Protein AF-A0A834RNQ6-F1 (afdb_monomer_lite)

Organism: NCBI:txid45151

Sequence (311 aa):
MRNPEISTWLQKAFQEPGGLNAFLSIHQILHIHRTVLGSPQTSIYVSELSLLLVAITWGALLDTSFDNSAKAALADAITEMIKLLLGQPNTINKFLALVAMLCLAETMGLEDEHALILGCVGTAGSLKLHMGPVVRSSCYNNEQVGQVEKALRMLYCIDKSYALRWKTIPLLSKDSLPRADTGNNLPLGKDSSVVSVELLHARTQYAHMCLQIVELRKVVQEATSDYLLAKITELATALDNWHKSITENAVIPSLEEEAARRVGHQAFCQYHEALLHLELHFYKRSRILFACPGFAAEPRYGIEKREPSLT

Structure (mmCIF, N/CA/C/O backbone):
data_AF-A0A834RNQ6-F1
#
_entry.id   AF-A0A834RNQ6-F1
#
loop_
_atom_site.group_PDB
_atom_site.id
_atom_site.type_symbol
_atom_site.label_atom_id
_atom_site.label_alt_id
_atom_site.label_comp_id
_atom_site.label_asym_id
_atom_site.label_entity_id
_atom_site.label_seq_id
_atom_site.pdbx_PDB_ins_code
_atom_site.Cartn_x
_atom_site.Cartn_y
_atom_site.Cartn_z
_atom_site.occupancy
_atom_site.B_iso_or_equiv
_atom_site.auth_seq_id
_atom_site.auth_comp_id
_atom_site.auth_asym_id
_atom_site.auth_atom_id
_atom_site.pdbx_PDB_model_num
ATOM 1 N N . MET A 1 1 ? -10.595 1.157 30.867 1.00 38.03 1 MET A N 1
ATOM 2 C CA . MET A 1 1 ? -9.414 1.964 31.257 1.00 38.03 1 MET A CA 1
ATOM 3 C C . MET A 1 1 ? -8.844 2.600 29.996 1.00 38.03 1 MET A C 1
ATOM 5 O O . MET A 1 1 ? -8.584 1.867 29.054 1.00 38.03 1 MET A O 1
ATOM 9 N N . ARG A 1 2 ? -8.719 3.933 29.920 1.00 52.09 2 ARG A N 1
ATOM 10 C CA . ARG A 1 2 ? -8.027 4.597 28.799 1.00 52.09 2 ARG A CA 1
ATOM 11 C C . ARG A 1 2 ? -6.526 4.420 29.029 1.00 52.09 2 ARG A C 1
ATOM 13 O O . ARG A 1 2 ? -6.009 5.054 29.942 1.00 52.09 2 ARG A O 1
ATOM 20 N N . ASN A 1 3 ? -5.853 3.547 28.279 1.00 61.75 3 ASN A N 1
ATOM 21 C CA . ASN A 1 3 ? -4.391 3.508 28.313 1.00 61.75 3 ASN A CA 1
ATOM 22 C C . ASN A 1 3 ? -3.874 4.750 27.546 1.00 61.75 3 ASN A C 1
ATOM 24 O O . ASN A 1 3 ? -4.172 4.867 26.351 1.00 61.75 3 ASN A O 1
ATOM 28 N N . PRO A 1 4 ? -3.180 5.702 28.203 1.00 63.56 4 PRO A N 1
ATOM 29 C CA . PRO A 1 4 ? -2.656 6.899 27.544 1.00 63.56 4 PRO A CA 1
ATOM 30 C C . PRO A 1 4 ? -1.697 6.566 26.391 1.00 63.56 4 PRO A C 1
ATOM 32 O O . PRO A 1 4 ? -1.677 7.295 25.403 1.00 63.56 4 PRO A O 1
ATOM 35 N N . GLU A 1 5 ? -0.993 5.434 26.452 1.00 82.12 5 GLU A N 1
ATOM 36 C CA . GLU A 1 5 ? -0.042 4.999 25.421 1.00 82.12 5 GLU A CA 1
ATOM 37 C C . GLU A 1 5 ? -0.729 4.686 24.089 1.00 82.12 5 GLU A C 1
ATOM 39 O O . GLU A 1 5 ? -0.266 5.125 23.039 1.00 82.12 5 GLU A O 1
ATOM 44 N N . ILE A 1 6 ? -1.896 4.030 24.119 1.00 84.81 6 ILE A N 1
ATOM 45 C CA . ILE A 1 6 ? -2.645 3.682 22.899 1.00 84.81 6 ILE A CA 1
ATOM 46 C C . ILE A 1 6 ? -3.055 4.946 22.142 1.00 84.81 6 ILE A C 1
ATOM 48 O O . ILE A 1 6 ? -2.955 5.002 20.921 1.00 84.81 6 ILE A O 1
ATOM 52 N N . SER A 1 7 ? -3.496 5.987 22.852 1.00 86.12 7 SER A N 1
ATOM 53 C CA . SER A 1 7 ? -3.899 7.239 22.195 1.00 86.12 7 SER A CA 1
ATOM 54 C C . SER A 1 7 ? -2.706 7.939 21.538 1.00 86.12 7 SER A C 1
ATOM 56 O O . SER A 1 7 ? -2.847 8.463 20.435 1.00 86.12 7 SER A O 1
ATOM 58 N N . THR A 1 8 ? -1.535 7.890 22.176 1.00 89.38 8 THR A N 1
ATOM 59 C CA . THR A 1 8 ? -0.278 8.400 21.614 1.00 89.38 8 THR A CA 1
ATOM 60 C C . THR A 1 8 ? 0.151 7.605 20.382 1.00 89.38 8 THR A C 1
ATOM 62 O O . THR A 1 8 ? 0.498 8.201 19.366 1.00 89.38 8 THR A O 1
ATOM 65 N N . TRP A 1 9 ? 0.071 6.272 20.412 1.00 91.88 9 TRP A N 1
ATOM 66 C CA . TRP A 1 9 ? 0.381 5.436 19.247 1.00 91.88 9 TRP A CA 1
ATOM 67 C C . TRP A 1 9 ? -0.556 5.709 18.074 1.00 91.88 9 TRP A C 1
ATOM 69 O O . TRP A 1 9 ? -0.091 5.862 16.947 1.00 91.88 9 TRP A O 1
ATOM 79 N N . LEU A 1 10 ? -1.857 5.865 18.328 1.00 92.31 10 LEU A N 1
ATOM 80 C CA . LEU A 1 10 ? -2.810 6.244 17.284 1.00 92.31 10 LEU A CA 1
ATOM 81 C C . LEU A 1 10 ? -2.465 7.599 16.652 1.00 92.31 10 LEU A C 1
ATOM 83 O O . LEU A 1 10 ? -2.615 7.760 15.446 1.00 92.31 10 LEU A O 1
ATOM 87 N N . GLN A 1 11 ? -1.983 8.568 17.434 1.00 90.56 11 GLN A N 1
ATOM 88 C CA . GLN A 1 11 ? -1.512 9.841 16.886 1.00 90.56 11 GLN A CA 1
ATOM 89 C C . GLN A 1 11 ? -0.250 9.656 16.038 1.00 90.56 11 GLN A C 1
ATOM 91 O O . GLN A 1 11 ? -0.250 10.083 14.884 1.00 90.56 11 GLN A O 1
ATOM 96 N N . LYS A 1 12 ? 0.769 8.954 16.555 1.00 90.06 12 LYS A N 1
ATOM 97 C CA . LYS A 1 12 ? 2.017 8.663 15.824 1.00 90.06 12 LYS A CA 1
ATOM 98 C C . LYS A 1 12 ? 1.745 7.975 14.481 1.00 90.06 12 LYS A C 1
ATOM 100 O O . LYS A 1 12 ? 2.258 8.405 13.453 1.00 90.06 12 LYS A O 1
ATOM 105 N N . ALA A 1 13 ? 0.871 6.966 14.460 1.00 92.00 13 ALA A N 1
ATOM 106 C CA . ALA A 1 13 ? 0.511 6.228 13.246 1.00 92.00 13 ALA A CA 1
ATOM 107 C C . ALA A 1 13 ? -0.088 7.114 12.138 1.00 92.00 13 ALA A C 1
ATOM 109 O O . ALA A 1 13 ? 0.099 6.844 10.955 1.00 92.00 13 ALA A O 1
ATOM 110 N N . PHE A 1 14 ? -0.813 8.171 12.514 1.00 90.94 14 PHE A N 1
ATOM 111 C CA . PHE A 1 14 ? -1.439 9.111 11.578 1.00 90.94 14 PHE A CA 1
ATOM 112 C C . PHE A 1 14 ? -0.604 10.374 11.321 1.00 90.94 14 PHE A C 1
ATOM 114 O O . PHE A 1 14 ? -0.954 11.168 10.445 1.00 90.94 14 PHE A O 1
ATOM 121 N N . GLN A 1 15 ? 0.496 10.557 12.049 1.00 88.25 15 GLN A N 1
ATOM 122 C CA . GLN A 1 15 ? 1.531 11.544 11.739 1.00 88.25 15 GLN A CA 1
ATOM 123 C C . GLN A 1 15 ? 2.543 11.003 10.725 1.00 88.25 15 GLN A C 1
ATOM 125 O O . GLN A 1 15 ? 3.160 11.800 10.024 1.00 88.25 15 GLN A O 1
ATOM 130 N N . GLU A 1 16 ? 2.665 9.676 10.594 1.00 87.00 16 GLU A N 1
ATOM 131 C CA . GLU A 1 16 ? 3.573 9.053 9.631 1.00 87.00 16 GLU A CA 1
ATOM 132 C C . GLU A 1 16 ? 3.209 9.423 8.183 1.00 87.00 16 GLU A C 1
ATOM 134 O O . GLU A 1 16 ? 2.121 9.073 7.713 1.00 87.00 16 GLU A O 1
ATOM 139 N N . PRO A 1 17 ? 4.088 10.118 7.445 1.00 84.00 17 PRO A N 1
ATOM 140 C CA . PRO A 1 17 ? 3.801 10.563 6.085 1.00 84.00 17 PRO A CA 1
ATOM 141 C C . PRO A 1 17 ? 3.686 9.391 5.112 1.00 84.00 17 PRO A C 1
ATOM 143 O O . PRO A 1 17 ? 4.541 8.511 5.077 1.00 84.00 17 PRO A O 1
ATOM 146 N N . GLY A 1 18 ? 2.634 9.383 4.289 1.00 80.06 18 GLY A N 1
ATOM 147 C CA . GLY A 1 18 ? 2.423 8.313 3.306 1.00 80.06 18 GLY A CA 1
ATOM 148 C C . GLY A 1 18 ? 1.996 6.966 3.913 1.00 80.06 18 GLY A C 1
ATOM 149 O O . GLY A 1 18 ? 1.877 5.987 3.173 1.00 80.06 18 GLY A O 1
ATOM 150 N N . GLY A 1 19 ? 1.745 6.926 5.228 1.00 86.31 19 GLY A N 1
ATOM 151 C CA . GLY A 1 19 ? 1.216 5.777 5.959 1.00 86.31 19 GLY A CA 1
ATOM 152 C C . GLY A 1 19 ? -0.313 5.713 5.916 1.00 86.31 19 GLY A C 1
ATOM 153 O O . GLY A 1 19 ? -0.948 5.947 4.886 1.00 86.31 19 GLY A O 1
ATOM 154 N N . LEU A 1 20 ? -0.943 5.399 7.051 1.00 91.44 20 LEU A N 1
ATOM 155 C CA . LEU A 1 20 ? -2.404 5.242 7.139 1.00 91.44 20 LEU A CA 1
ATOM 156 C C . LEU A 1 20 ? -3.166 6.536 6.812 1.00 91.44 20 LEU A C 1
ATOM 158 O O . LEU A 1 20 ? -4.242 6.495 6.215 1.00 91.44 20 LEU A O 1
ATOM 162 N N . ASN A 1 21 ? -2.592 7.692 7.143 1.00 89.56 21 ASN A N 1
ATOM 163 C CA . ASN A 1 21 ? -3.160 9.012 6.851 1.00 89.56 21 ASN A CA 1
ATOM 164 C C . ASN A 1 21 ? -3.264 9.333 5.347 1.00 89.56 21 ASN A C 1
ATOM 166 O O . ASN A 1 21 ? -3.978 10.263 4.970 1.00 89.56 21 ASN A O 1
ATOM 170 N N . ALA A 1 22 ? -2.607 8.556 4.477 1.00 87.81 22 ALA A N 1
ATOM 171 C CA . ALA A 1 22 ? -2.708 8.728 3.036 1.00 87.81 22 ALA A CA 1
ATOM 172 C C . ALA A 1 22 ? -4.113 8.403 2.515 1.00 87.81 22 ALA A C 1
ATOM 174 O O . ALA A 1 22 ? -4.504 8.915 1.469 1.00 87.81 22 ALA A O 1
ATOM 175 N N . PHE A 1 23 ? -4.888 7.574 3.222 1.00 91.12 23 PHE A N 1
ATOM 176 C CA . PHE A 1 23 ? -6.227 7.175 2.780 1.00 91.12 23 PHE A CA 1
ATOM 177 C C . PHE A 1 23 ? -7.248 6.957 3.902 1.00 91.12 23 PHE A C 1
ATOM 179 O O . PHE A 1 23 ? -8.422 6.813 3.587 1.00 91.12 23 PHE A O 1
ATOM 186 N N . LEU A 1 24 ? -6.859 6.958 5.180 1.00 92.62 24 LEU A N 1
ATOM 187 C CA . LEU A 1 24 ? -7.772 6.832 6.320 1.00 92.62 24 LEU A CA 1
ATOM 188 C C . LEU A 1 24 ? -7.876 8.131 7.118 1.00 92.62 24 LEU A C 1
ATOM 190 O O . LEU A 1 24 ? -6.973 8.965 7.134 1.00 92.62 24 LEU A O 1
ATOM 194 N N . SER A 1 25 ? -8.985 8.260 7.844 1.00 90.06 25 SER A N 1
ATOM 195 C CA . SER A 1 25 ? -9.236 9.362 8.773 1.00 90.06 25 SER A CA 1
ATOM 196 C C . SER A 1 25 ? -8.943 8.931 10.208 1.00 90.06 25 SER A C 1
ATOM 198 O O . SER A 1 25 ? -9.501 7.945 10.694 1.00 90.06 25 SER A O 1
ATOM 200 N N . ILE A 1 26 ? -8.126 9.703 10.933 1.00 90.44 26 ILE A N 1
ATOM 201 C CA . ILE A 1 26 ? -7.863 9.442 12.358 1.00 90.44 26 ILE A CA 1
ATOM 202 C C . ILE A 1 26 ? -9.157 9.482 13.187 1.00 90.44 26 ILE A C 1
ATOM 204 O O . ILE A 1 26 ? -9.309 8.731 14.148 1.00 90.44 26 ILE A O 1
ATOM 208 N N . HIS A 1 27 ? -10.132 10.310 12.790 1.00 89.94 27 HIS A N 1
ATOM 209 C CA . HIS A 1 27 ? -11.419 10.426 13.476 1.00 89.94 27 HIS A CA 1
ATOM 210 C C . HIS A 1 27 ? -12.191 9.105 13.472 1.00 89.94 27 HIS A C 1
ATOM 212 O O . HIS A 1 27 ? -12.775 8.743 14.495 1.00 89.94 27 HIS A O 1
ATOM 218 N N . GLN A 1 28 ? -12.136 8.364 12.361 1.00 90.56 28 GLN A N 1
ATOM 219 C CA . GLN A 1 28 ? -12.736 7.037 12.239 1.00 90.56 28 GLN A CA 1
ATOM 220 C C . GLN A 1 28 ? -12.092 6.054 13.222 1.00 90.56 28 GLN A C 1
ATOM 222 O O . GLN A 1 28 ? -12.798 5.371 13.960 1.00 90.56 28 GLN A O 1
ATOM 227 N N . ILE A 1 29 ? -10.760 6.025 13.299 1.00 92.94 29 ILE A N 1
ATOM 228 C CA . ILE A 1 29 ? -10.045 5.111 14.201 1.00 92.94 29 ILE A CA 1
ATOM 229 C C . ILE A 1 29 ? -10.284 5.468 15.668 1.00 92.94 29 ILE A C 1
ATOM 231 O O . ILE A 1 29 ? -10.537 4.591 16.492 1.00 92.94 29 ILE A O 1
ATOM 235 N N . LEU A 1 30 ? -10.284 6.759 16.006 1.00 91.44 30 LEU A N 1
ATOM 236 C CA . LEU A 1 30 ? -10.607 7.220 17.356 1.00 91.44 30 LEU A CA 1
ATOM 237 C C . LEU A 1 30 ? -12.058 6.912 17.736 1.00 91.44 30 LEU A C 1
ATOM 239 O O . LEU A 1 30 ? -12.335 6.656 18.907 1.00 91.44 30 LEU A O 1
ATOM 243 N N . HIS A 1 31 ? -12.990 6.940 16.782 1.00 90.31 31 HIS A N 1
ATOM 244 C CA . HIS A 1 31 ? -14.360 6.497 17.016 1.00 90.31 31 HIS A CA 1
ATOM 245 C C . HIS A 1 31 ? -14.404 4.996 17.327 1.00 90.31 31 HIS A C 1
ATOM 247 O O . HIS A 1 31 ? -14.916 4.633 18.383 1.00 90.31 31 HIS A O 1
ATOM 253 N N . ILE A 1 32 ? -13.772 4.153 16.501 1.00 91.00 32 ILE A N 1
ATOM 254 C CA . ILE A 1 32 ? -13.673 2.701 16.733 1.00 91.00 32 ILE A CA 1
ATOM 255 C C . ILE A 1 32 ? -13.057 2.408 18.107 1.00 91.00 32 ILE A C 1
ATOM 257 O O . ILE A 1 32 ? -13.624 1.647 18.886 1.00 91.00 32 ILE A O 1
ATOM 261 N N . HIS A 1 33 ? -11.941 3.058 18.451 1.00 90.56 33 HIS A N 1
ATOM 262 C CA . HIS A 1 33 ? -11.285 2.899 19.750 1.00 90.56 33 HIS A CA 1
ATOM 263 C C . HIS A 1 33 ? -12.224 3.231 20.921 1.00 90.56 33 HIS A C 1
ATOM 265 O O . HIS A 1 33 ? -12.279 2.491 21.903 1.00 90.56 33 HIS A O 1
ATOM 271 N N . ARG A 1 34 ? -13.010 4.313 20.823 1.00 88.94 34 ARG A N 1
ATOM 272 C CA . ARG A 1 34 ? -14.002 4.660 21.855 1.00 88.94 34 ARG A CA 1
ATOM 273 C C . ARG A 1 34 ? -15.130 3.636 21.937 1.00 88.94 34 ARG A C 1
ATOM 275 O O . ARG A 1 34 ? -15.564 3.347 23.046 1.00 88.94 34 ARG A O 1
ATOM 282 N N . THR A 1 35 ? -15.581 3.097 20.807 1.00 88.00 35 THR A N 1
ATOM 283 C CA . THR A 1 35 ? -16.619 2.057 20.752 1.00 88.00 35 THR A CA 1
ATOM 284 C C . THR A 1 35 ? -16.137 0.754 21.387 1.00 88.00 35 THR A C 1
ATOM 286 O O . THR A 1 35 ? -16.854 0.182 22.200 1.00 88.00 35 THR A O 1
ATOM 289 N N . VAL A 1 36 ? -14.895 0.341 21.112 1.00 85.88 36 VAL A N 1
ATOM 290 C CA . VAL A 1 36 ? -14.240 -0.828 21.735 1.00 85.88 36 VAL A CA 1
ATOM 291 C C . VAL A 1 36 ? -14.119 -0.668 23.251 1.00 85.88 36 VAL A C 1
ATOM 293 O O . VAL A 1 36 ? -14.343 -1.616 23.995 1.00 85.88 36 VAL A O 1
ATOM 296 N N . LEU A 1 37 ? -13.785 0.536 23.723 1.00 84.81 37 LEU A N 1
ATOM 297 C CA . LEU A 1 37 ? -13.730 0.852 25.155 1.00 84.81 37 LEU A CA 1
ATOM 298 C C . LEU A 1 37 ? -15.115 1.101 25.787 1.00 84.81 37 LEU A C 1
ATOM 300 O O . LEU A 1 37 ? -15.196 1.286 27.004 1.00 84.81 37 LEU A O 1
ATOM 304 N N . GLY A 1 38 ? -16.165 1.186 24.967 1.00 78.00 38 GLY A N 1
ATOM 305 C CA . GLY A 1 38 ? -17.544 1.463 25.355 1.00 78.00 38 GLY A CA 1
ATOM 306 C C . GLY A 1 38 ? -18.278 0.236 25.903 1.00 78.00 38 GLY A C 1
ATOM 307 O O . GLY A 1 38 ? -17.671 -0.747 26.314 1.00 78.00 38 GLY A O 1
ATOM 308 N N . SER A 1 39 ? -19.611 0.310 25.959 1.00 61.78 39 SER A N 1
ATOM 309 C CA . SER A 1 39 ? -20.454 -0.748 26.537 1.00 61.78 39 SER A CA 1
ATOM 310 C C . SER A 1 39 ? -20.253 -2.104 25.828 1.00 61.78 39 SER A C 1
ATOM 312 O O . SER A 1 39 ? -20.198 -2.138 24.597 1.00 61.78 39 SER A O 1
ATOM 314 N N . PRO A 1 40 ? -20.247 -3.237 26.559 1.00 59.28 40 PRO A N 1
ATOM 315 C CA . PRO A 1 40 ? -20.085 -4.588 26.001 1.00 59.28 40 PRO A CA 1
ATOM 316 C C . PRO A 1 40 ? -21.196 -5.037 25.028 1.00 59.28 40 PRO A C 1
ATOM 318 O O . PRO A 1 40 ? -21.136 -6.142 24.499 1.00 59.28 40 PRO A O 1
ATOM 321 N N . GLN A 1 41 ? -22.219 -4.212 24.794 1.00 58.75 41 GLN A N 1
ATOM 322 C CA . GLN A 1 41 ? -23.365 -4.515 23.924 1.00 58.75 41 GLN A CA 1
ATOM 323 C C . GLN A 1 41 ? -23.190 -4.032 22.475 1.00 58.75 41 GLN A C 1
ATOM 325 O O . GLN A 1 41 ? -24.023 -4.343 21.625 1.00 58.75 41 GLN A O 1
ATOM 330 N N . THR A 1 42 ? -22.137 -3.271 22.169 1.00 64.88 42 THR A N 1
ATOM 331 C CA . THR A 1 42 ? -21.882 -2.791 20.804 1.00 64.88 42 THR A CA 1
ATOM 332 C C . THR A 1 42 ? -21.195 -3.875 19.974 1.00 64.88 42 THR A C 1
ATOM 334 O O . THR A 1 42 ? -20.063 -4.253 20.258 1.00 64.88 42 THR A O 1
ATOM 337 N N . SER A 1 4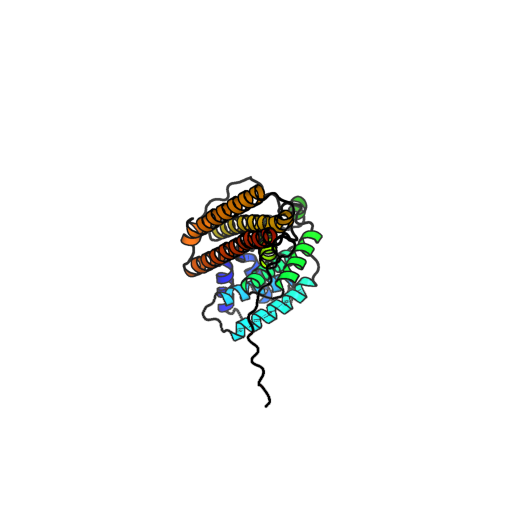3 ? -21.877 -4.376 18.939 1.00 76.25 43 SER A N 1
ATOM 338 C CA . SER A 1 43 ? -21.273 -5.260 17.934 1.00 76.25 43 SER A CA 1
ATOM 339 C C . SER A 1 43 ? -20.205 -4.492 17.159 1.00 76.25 43 SER A C 1
ATOM 341 O O . SER A 1 43 ? -20.526 -3.499 16.510 1.00 76.25 43 SER A O 1
ATOM 343 N N . ILE A 1 44 ? -18.958 -4.960 17.205 1.00 83.38 44 ILE A N 1
ATOM 344 C CA . ILE A 1 44 ? -17.832 -4.368 16.473 1.00 83.38 44 ILE A CA 1
ATOM 345 C C . ILE A 1 44 ? -17.478 -5.297 15.320 1.00 83.38 44 ILE A C 1
ATOM 347 O O . ILE A 1 44 ? -17.323 -6.506 15.507 1.00 83.38 44 ILE A O 1
ATOM 351 N N . TYR A 1 45 ? -17.351 -4.740 14.120 1.00 91.00 45 TYR A N 1
ATOM 352 C CA . TYR A 1 45 ? -17.027 -5.538 12.945 1.00 91.00 45 TYR A CA 1
ATOM 353 C C . TYR A 1 45 ? -15.544 -5.924 12.935 1.00 91.00 45 TYR A C 1
ATOM 355 O O . TYR A 1 45 ? -14.674 -5.141 13.318 1.00 91.00 45 TYR A O 1
ATOM 363 N N . VAL A 1 46 ? -15.225 -7.107 12.399 1.00 92.88 46 VAL A N 1
ATOM 364 C CA . VAL A 1 46 ? -13.834 -7.583 12.245 1.00 92.88 46 VAL A CA 1
ATOM 365 C C . VAL A 1 46 ? -12.975 -6.574 11.473 1.00 92.88 46 VAL A C 1
ATOM 367 O O . VAL A 1 46 ? -11.820 -6.355 11.826 1.00 92.88 46 VAL A O 1
ATOM 370 N N . SER A 1 47 ? -13.539 -5.892 10.469 1.00 94.69 47 SER A N 1
ATOM 371 C CA . SER A 1 47 ? -12.848 -4.830 9.725 1.00 94.69 47 SER A CA 1
ATOM 372 C C . SER A 1 47 ? -12.475 -3.626 10.593 1.00 94.69 47 SER A C 1
ATOM 374 O O . SER A 1 47 ? -11.430 -3.022 10.383 1.00 94.69 47 SER A O 1
ATOM 376 N N . GLU A 1 48 ? -13.302 -3.269 11.577 1.00 93.94 48 GLU A N 1
ATOM 377 C CA . GLU A 1 48 ? -13.020 -2.151 12.484 1.00 93.94 48 GLU A CA 1
ATOM 378 C C . GLU A 1 48 ? -11.933 -2.524 13.490 1.00 93.94 48 GLU A C 1
ATOM 380 O O . GLU A 1 48 ? -10.993 -1.756 13.689 1.00 93.94 48 GLU A O 1
ATOM 385 N N . LEU A 1 49 ? -12.008 -3.734 14.057 1.00 94.06 49 LEU A N 1
ATOM 386 C CA . LEU A 1 49 ? -10.946 -4.272 14.914 1.00 94.06 49 LEU A CA 1
ATOM 387 C C . LEU A 1 49 ? -9.617 -4.367 14.163 1.00 94.06 49 LEU A C 1
ATOM 389 O O . LEU A 1 49 ? -8.582 -4.007 14.711 1.00 94.06 49 LEU A O 1
ATOM 393 N N . SER A 1 50 ? -9.658 -4.785 12.898 1.00 95.62 50 SER A N 1
ATOM 394 C CA . SER A 1 50 ? -8.491 -4.849 12.016 1.00 95.62 50 SER A CA 1
ATOM 395 C C . SER A 1 50 ? -7.850 -3.475 11.822 1.00 95.62 50 SER A C 1
ATOM 397 O O . SER A 1 50 ? -6.644 -3.332 11.991 1.00 95.62 50 SER A O 1
ATOM 399 N N . LEU A 1 51 ? -8.653 -2.451 11.514 1.00 96.06 51 LEU A N 1
ATOM 400 C CA . LEU A 1 51 ? -8.166 -1.078 11.352 1.00 96.06 51 LEU A CA 1
ATOM 401 C C . LEU A 1 51 ? -7.554 -0.529 12.645 1.00 96.06 51 LEU A C 1
ATOM 403 O O . LEU A 1 51 ? -6.505 0.114 12.603 1.00 96.06 51 LEU A O 1
ATOM 407 N N . LEU A 1 52 ? -8.190 -0.792 13.791 1.00 95.19 52 LEU A N 1
ATOM 408 C CA . LEU A 1 52 ? -7.667 -0.373 15.086 1.00 95.19 52 LEU A CA 1
ATOM 409 C C . LEU A 1 52 ? -6.349 -1.083 15.413 1.00 95.19 52 LEU A C 1
ATOM 411 O O . LEU A 1 52 ? -5.391 -0.417 15.797 1.00 95.19 52 LEU A O 1
ATOM 415 N N . LEU A 1 53 ? -6.287 -2.404 15.230 1.00 95.00 53 LEU A N 1
ATOM 416 C CA . LEU A 1 53 ? -5.079 -3.193 15.462 1.00 95.00 53 LEU A CA 1
ATOM 417 C C . LEU A 1 53 ? -3.928 -2.697 14.582 1.00 95.00 53 LEU A C 1
ATOM 419 O O . LEU A 1 53 ? -2.850 -2.437 15.099 1.00 95.00 53 LEU A O 1
ATOM 423 N N . VAL A 1 54 ? -4.171 -2.476 13.285 1.00 95.88 54 VAL A N 1
ATOM 424 C CA . VAL A 1 54 ? -3.164 -1.926 12.366 1.00 95.88 54 VAL A CA 1
ATOM 425 C C . VAL A 1 54 ? -2.661 -0.564 12.844 1.00 95.88 54 VAL A C 1
ATOM 427 O O . VAL A 1 54 ? -1.453 -0.356 12.898 1.00 95.88 54 VAL A O 1
ATOM 430 N N . ALA A 1 55 ? -3.554 0.352 13.229 1.00 95.38 55 ALA A N 1
ATOM 431 C CA . ALA A 1 55 ? -3.156 1.679 13.697 1.00 95.38 55 ALA A CA 1
ATOM 432 C C . ALA A 1 55 ? -2.345 1.633 15.003 1.00 95.38 55 ALA A C 1
ATOM 434 O O . ALA A 1 55 ? -1.371 2.370 15.146 1.00 95.38 55 ALA A O 1
ATOM 435 N N . ILE A 1 56 ? -2.716 0.756 15.940 1.00 93.50 56 ILE A N 1
ATOM 436 C CA . ILE A 1 56 ? -1.972 0.539 17.188 1.00 93.50 56 ILE A CA 1
ATOM 437 C C . ILE A 1 56 ? -0.585 -0.024 16.880 1.00 93.50 56 ILE A C 1
ATOM 439 O O . ILE A 1 56 ? 0.407 0.540 17.336 1.00 93.50 56 ILE A O 1
ATOM 443 N N . THR A 1 57 ? -0.511 -1.092 16.081 1.00 93.50 57 THR A N 1
ATOM 444 C CA . THR A 1 57 ? 0.756 -1.738 15.722 1.00 93.50 57 THR A CA 1
ATOM 445 C C . THR A 1 57 ? 1.680 -0.770 14.999 1.00 93.50 57 THR A C 1
ATOM 447 O O . THR A 1 57 ? 2.849 -0.664 15.353 1.00 93.50 57 THR A O 1
ATOM 450 N N . TRP A 1 58 ? 1.156 0.005 14.048 1.00 93.12 58 TRP A N 1
ATOM 451 C CA . TRP A 1 58 ? 1.936 1.016 13.339 1.00 93.12 58 TRP A CA 1
ATOM 452 C C . TRP A 1 58 ? 2.519 2.060 14.297 1.00 93.12 58 TRP A C 1
ATOM 454 O O . TRP A 1 58 ? 3.708 2.361 14.244 1.00 93.12 58 TRP A O 1
ATOM 464 N N . GLY A 1 59 ? 1.701 2.588 15.210 1.00 92.19 59 GLY A N 1
ATOM 465 C CA . GLY A 1 59 ? 2.143 3.575 16.192 1.00 92.19 59 GLY A CA 1
ATOM 466 C C . GLY A 1 59 ? 3.169 3.031 17.185 1.00 92.19 59 GLY A C 1
ATOM 467 O O . GLY A 1 59 ? 4.111 3.741 17.532 1.00 92.19 59 GLY A O 1
ATOM 468 N N . ALA A 1 60 ? 3.018 1.771 17.598 1.00 90.69 60 ALA A N 1
ATOM 469 C CA . ALA A 1 60 ? 3.968 1.083 18.465 1.00 90.69 60 ALA A CA 1
ATOM 470 C C . ALA A 1 60 ? 5.316 0.834 17.765 1.00 90.69 60 ALA A C 1
ATOM 472 O O . ALA A 1 60 ? 6.365 0.979 18.386 1.00 90.69 60 ALA A O 1
ATOM 473 N N . LEU A 1 61 ? 5.318 0.526 16.462 1.00 88.69 61 LEU A N 1
ATOM 474 C CA . LEU A 1 61 ? 6.553 0.373 15.677 1.00 88.69 61 LEU A CA 1
ATOM 475 C C . LEU A 1 61 ? 7.333 1.685 15.523 1.00 88.69 61 LEU A C 1
ATOM 477 O O . LEU A 1 61 ? 8.558 1.657 15.423 1.00 88.69 61 LEU A O 1
ATOM 481 N N . LEU A 1 62 ? 6.634 2.822 15.528 1.00 87.94 62 LEU A N 1
ATOM 482 C CA . LEU A 1 62 ? 7.240 4.157 15.520 1.00 87.94 62 LEU A CA 1
ATOM 483 C C . LEU A 1 62 ? 7.722 4.599 16.906 1.00 87.94 62 LEU A C 1
ATOM 485 O O . LEU A 1 62 ? 8.342 5.652 17.046 1.00 87.94 62 LEU A O 1
ATOM 489 N N . ASP A 1 63 ? 7.422 3.832 17.949 1.00 85.25 63 ASP A N 1
ATOM 490 C CA . ASP A 1 63 ? 7.865 4.125 19.296 1.00 85.25 63 ASP A CA 1
ATOM 491 C C . ASP A 1 63 ? 9.209 3.446 19.592 1.00 85.25 63 ASP A C 1
ATOM 493 O O . ASP A 1 63 ? 9.309 2.230 19.750 1.00 85.25 63 ASP A O 1
ATOM 497 N N . THR A 1 64 ? 10.270 4.251 19.678 1.00 74.62 64 THR A N 1
ATOM 498 C CA . THR A 1 64 ? 11.642 3.780 19.927 1.00 74.62 64 THR A CA 1
ATOM 499 C C . THR A 1 64 ? 11.828 3.149 21.308 1.00 74.62 64 THR A C 1
ATOM 501 O O . THR A 1 64 ? 12.792 2.413 21.512 1.00 74.62 64 THR A O 1
ATOM 504 N N . SER A 1 65 ? 10.899 3.390 22.239 1.00 77.00 65 SER A N 1
ATOM 505 C CA . SER A 1 65 ? 10.872 2.779 23.573 1.00 77.00 65 SER A CA 1
ATOM 506 C C . SER A 1 65 ? 10.146 1.429 23.625 1.00 77.00 65 SER A C 1
ATOM 508 O O . SER A 1 65 ? 10.135 0.775 24.668 1.00 77.00 65 SER A O 1
ATOM 510 N N . PHE A 1 66 ? 9.540 0.997 22.515 1.00 75.25 66 PHE A N 1
ATOM 511 C CA . PHE A 1 66 ? 8.685 -0.181 22.487 1.00 75.25 66 PHE A CA 1
ATOM 512 C C . PHE A 1 66 ? 9.480 -1.492 22.465 1.00 75.25 66 PHE A C 1
ATOM 514 O O . PHE A 1 66 ? 10.344 -1.712 21.608 1.00 75.25 66 PHE A O 1
ATOM 521 N N . ASP A 1 67 ? 9.143 -2.378 23.404 1.00 78.44 67 ASP A N 1
ATOM 522 C CA . ASP A 1 67 ? 9.819 -3.653 23.628 1.00 78.44 67 ASP A CA 1
ATOM 523 C C . ASP A 1 67 ? 9.741 -4.604 22.418 1.00 78.44 67 ASP A C 1
ATOM 525 O O . ASP A 1 67 ? 8.709 -4.749 21.759 1.00 78.44 67 ASP A O 1
ATOM 529 N N . ASN A 1 68 ? 10.843 -5.304 22.142 1.00 75.38 68 ASN A N 1
ATOM 530 C CA . ASN A 1 68 ? 10.948 -6.215 21.004 1.00 75.38 68 ASN A CA 1
ATOM 531 C C . ASN A 1 68 ? 10.086 -7.475 21.169 1.00 75.38 68 ASN A C 1
ATOM 533 O O . ASN A 1 68 ? 9.604 -7.998 20.164 1.00 75.38 68 ASN A O 1
ATOM 537 N N . SER A 1 69 ? 9.848 -7.952 22.398 1.00 77.62 69 SER A N 1
ATOM 538 C CA . SER A 1 69 ? 8.967 -9.111 22.611 1.00 77.62 69 SER A CA 1
ATOM 539 C C . SER A 1 69 ? 7.502 -8.772 22.304 1.00 77.62 69 SER A C 1
ATOM 541 O O . SER A 1 69 ? 6.791 -9.558 21.676 1.00 77.62 69 SER A O 1
ATOM 543 N N . ALA A 1 70 ? 7.082 -7.545 22.624 1.00 78.44 70 ALA A N 1
ATOM 544 C CA . ALA A 1 70 ? 5.761 -7.032 22.281 1.00 78.44 70 ALA A CA 1
ATOM 545 C C . ALA A 1 70 ? 5.570 -6.844 20.762 1.00 78.44 70 ALA A C 1
ATOM 547 O O . ALA A 1 70 ? 4.465 -7.048 20.258 1.00 78.44 70 ALA A O 1
ATOM 548 N N . LYS A 1 71 ? 6.634 -6.528 20.004 1.00 77.75 71 LYS A N 1
ATOM 549 C CA . LYS A 1 71 ? 6.578 -6.462 18.527 1.00 77.75 71 LYS A CA 1
ATOM 550 C C . LYS A 1 71 ? 6.246 -7.814 17.898 1.00 77.75 71 LYS A C 1
ATOM 552 O O . LYS A 1 71 ? 5.427 -7.856 16.984 1.00 77.75 71 LYS A O 1
ATOM 557 N N . ALA A 1 72 ? 6.841 -8.899 18.396 1.00 83.19 72 ALA A N 1
ATOM 558 C CA . ALA A 1 72 ? 6.549 -10.248 17.910 1.00 83.19 72 ALA A CA 1
ATOM 559 C C . ALA A 1 72 ? 5.084 -10.632 18.177 1.00 83.19 72 ALA A C 1
ATOM 561 O O . ALA A 1 72 ? 4.383 -11.051 17.262 1.00 83.19 72 ALA A O 1
ATOM 562 N N . ALA A 1 73 ? 4.582 -10.365 19.387 1.00 87.00 73 ALA A N 1
ATOM 563 C CA . ALA A 1 73 ? 3.183 -10.626 19.728 1.00 87.00 73 ALA A CA 1
ATOM 564 C C . ALA A 1 73 ? 2.192 -9.824 18.859 1.00 87.00 73 ALA A C 1
ATOM 566 O O . ALA A 1 73 ? 1.133 -10.332 18.490 1.00 87.00 73 ALA A O 1
ATOM 567 N N . LEU A 1 74 ? 2.524 -8.575 18.510 1.00 87.56 74 LEU A N 1
ATOM 568 C CA . LEU A 1 74 ? 1.715 -7.782 17.581 1.00 87.56 74 LEU A CA 1
ATOM 569 C C . LEU A 1 74 ? 1.768 -8.332 16.152 1.00 87.56 74 LEU A C 1
ATOM 571 O O . LEU A 1 74 ? 0.740 -8.319 15.480 1.00 87.56 74 LEU A O 1
ATOM 575 N N . ALA A 1 75 ? 2.920 -8.828 15.692 1.00 86.69 75 ALA A N 1
ATOM 576 C CA . ALA A 1 75 ? 3.031 -9.485 14.391 1.00 86.69 75 ALA A CA 1
ATOM 577 C C . ALA A 1 75 ? 2.139 -10.737 14.324 1.00 86.69 75 ALA A C 1
ATOM 579 O O . ALA A 1 75 ? 1.334 -10.852 13.402 1.00 86.69 75 ALA A O 1
ATOM 580 N N . ASP A 1 76 ? 2.181 -11.595 15.349 1.00 89.62 76 ASP A N 1
ATOM 581 C CA . ASP A 1 76 ? 1.319 -12.781 15.445 1.00 89.62 76 ASP A CA 1
ATOM 582 C C . ASP A 1 76 ? -0.172 -12.398 15.438 1.00 89.62 76 ASP A C 1
ATOM 584 O O . ASP A 1 76 ? -0.982 -12.985 14.715 1.00 89.62 76 ASP A O 1
ATOM 588 N N . ALA A 1 77 ? -0.544 -11.361 16.199 1.00 91.94 77 ALA A N 1
ATOM 589 C CA . ALA A 1 77 ? -1.914 -10.852 16.226 1.00 91.94 77 ALA A CA 1
ATOM 590 C C . ALA A 1 77 ? -2.367 -10.315 14.857 1.00 91.94 77 ALA A C 1
ATOM 592 O O . ALA A 1 77 ? -3.525 -10.503 14.474 1.00 91.94 77 ALA A O 1
ATOM 593 N N . ILE A 1 78 ? -1.470 -9.661 14.110 1.00 93.12 78 ILE A N 1
ATOM 594 C CA . ILE A 1 78 ? -1.737 -9.213 12.741 1.00 93.12 78 ILE A CA 1
ATOM 595 C C . ILE A 1 78 ? -1.958 -10.416 11.823 1.00 93.12 78 ILE A C 1
ATOM 597 O O . ILE A 1 78 ? -2.976 -10.440 11.135 1.00 93.12 78 ILE A O 1
ATOM 601 N N . THR A 1 79 ? -1.091 -11.431 11.849 1.00 91.81 79 THR A N 1
ATOM 602 C CA . THR A 1 79 ? -1.237 -12.647 11.027 1.00 91.81 79 THR A CA 1
ATOM 603 C C . THR A 1 79 ? -2.569 -13.358 11.278 1.00 91.81 79 THR A C 1
ATOM 605 O O . THR A 1 79 ? -3.271 -13.728 10.333 1.00 91.81 79 THR A O 1
ATOM 608 N N . GLU A 1 80 ? -2.989 -13.500 12.536 1.00 92.75 80 GLU A N 1
ATOM 609 C CA . GLU A 1 80 ? -4.295 -14.090 12.855 1.00 92.75 80 GLU A CA 1
ATOM 610 C C . GLU A 1 80 ? -5.461 -13.214 12.379 1.00 92.75 80 GLU A C 1
ATOM 612 O O . GLU A 1 80 ? -6.440 -13.711 11.810 1.00 92.75 80 GLU A O 1
ATOM 617 N N . MET A 1 81 ? -5.347 -11.894 12.532 1.00 94.75 81 MET A N 1
ATOM 618 C CA . MET A 1 81 ? -6.38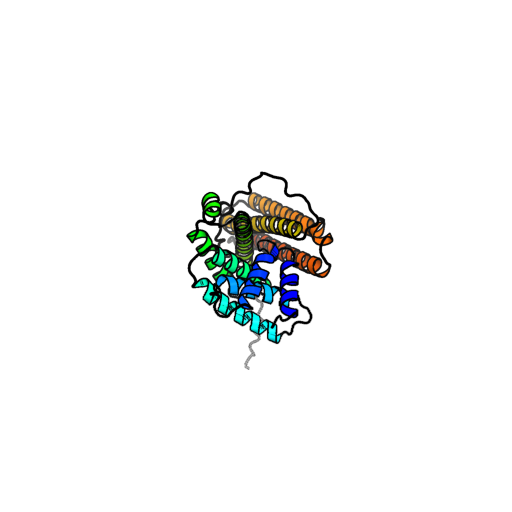0 -10.976 12.065 1.00 94.75 81 MET A CA 1
ATOM 619 C C . MET A 1 81 ? -6.486 -10.949 10.531 1.00 94.75 81 MET A C 1
ATOM 621 O O . MET A 1 81 ? -7.594 -10.830 10.010 1.00 94.75 81 MET A O 1
ATOM 625 N N . ILE A 1 82 ? -5.382 -11.134 9.797 1.00 93.94 82 ILE A N 1
ATOM 626 C CA . ILE A 1 82 ? -5.387 -11.283 8.332 1.00 93.94 82 ILE A CA 1
ATOM 627 C C . ILE A 1 82 ? -6.262 -12.474 7.928 1.00 93.94 82 ILE A C 1
ATOM 629 O O . ILE A 1 82 ? -7.164 -12.322 7.100 1.00 93.94 82 ILE A O 1
ATOM 633 N N . LYS A 1 83 ? -6.058 -13.644 8.550 1.00 92.75 83 LYS A N 1
ATOM 634 C CA . LYS A 1 83 ? -6.850 -14.857 8.273 1.00 92.75 83 LYS A CA 1
ATOM 635 C C . LYS A 1 83 ? -8.340 -14.621 8.523 1.00 92.75 83 LYS A C 1
ATOM 637 O O . LYS A 1 83 ? -9.173 -14.948 7.674 1.00 92.75 83 LYS A O 1
ATOM 642 N N . LEU A 1 84 ? -8.675 -14.006 9.660 1.00 94.75 84 LEU A N 1
ATOM 643 C CA . LEU A 1 84 ? -10.057 -13.682 10.019 1.00 94.75 84 LEU A CA 1
ATOM 644 C C . LEU A 1 84 ? -10.695 -12.704 9.030 1.00 94.75 84 LEU A C 1
ATOM 646 O O . LEU A 1 84 ? -11.834 -12.917 8.608 1.00 94.75 84 LEU A O 1
ATOM 650 N N . LEU A 1 85 ? -9.969 -11.648 8.652 1.00 95.38 85 LEU A N 1
ATOM 651 C CA . LEU A 1 85 ? -10.453 -10.602 7.758 1.00 95.38 85 LEU A CA 1
ATOM 652 C C . LEU A 1 85 ? -10.672 -11.125 6.336 1.00 95.38 85 LEU A C 1
ATOM 654 O O . LEU A 1 85 ? -11.687 -10.797 5.718 1.00 95.38 85 LEU A O 1
ATOM 658 N N . LEU A 1 86 ? -9.770 -11.967 5.821 1.00 94.56 86 LEU A N 1
ATOM 659 C CA . LEU A 1 86 ? -9.905 -12.581 4.497 1.00 94.56 86 LEU A CA 1
ATOM 660 C C . LEU A 1 86 ? -11.198 -13.403 4.379 1.00 94.56 86 LEU A C 1
ATOM 662 O O . LEU A 1 86 ? -11.860 -13.331 3.340 1.00 94.56 86 LEU A O 1
ATOM 666 N N . GLY A 1 87 ? -11.601 -14.087 5.457 1.00 93.50 87 GLY A N 1
ATOM 667 C CA . GLY A 1 87 ? -12.835 -14.878 5.534 1.00 93.50 87 GLY A CA 1
ATOM 668 C C . GLY A 1 87 ? -14.139 -14.076 5.660 1.00 93.50 87 GLY A C 1
ATOM 669 O O . GLY A 1 87 ? -15.217 -14.655 5.546 1.00 93.50 87 GLY A O 1
ATOM 670 N N . GLN A 1 88 ? -14.082 -12.759 5.882 1.00 95.06 88 GLN A N 1
ATOM 671 C CA . GLN A 1 88 ? -15.282 -11.922 6.009 1.00 95.06 88 GLN A CA 1
ATOM 672 C C . GLN A 1 88 ? -15.964 -11.655 4.655 1.00 95.06 88 GLN A C 1
ATOM 674 O O . GLN A 1 88 ? -15.300 -11.684 3.615 1.00 95.06 88 GLN A O 1
ATOM 679 N N . PRO A 1 89 ? -17.267 -11.318 4.624 1.00 95.12 89 PRO A N 1
ATOM 680 C CA . PRO A 1 89 ? -17.932 -10.891 3.394 1.00 95.12 89 PRO A CA 1
ATOM 681 C C . PRO A 1 89 ? -17.295 -9.624 2.803 1.00 95.12 89 PRO A C 1
ATOM 683 O O . PRO A 1 89 ? -16.789 -8.754 3.518 1.00 95.12 89 PRO A O 1
ATOM 686 N N . ASN A 1 90 ? -17.340 -9.506 1.475 1.00 96.19 90 ASN A N 1
ATOM 687 C CA . ASN A 1 90 ? -16.772 -8.363 0.764 1.00 96.19 90 ASN A CA 1
ATOM 688 C C . ASN A 1 90 ? -17.593 -7.100 1.033 1.00 96.19 90 ASN A C 1
ATOM 690 O O . ASN A 1 90 ? -18.758 -7.005 0.660 1.00 96.19 90 ASN A O 1
ATOM 694 N N . THR A 1 91 ? -16.960 -6.124 1.678 1.00 95.88 91 THR A N 1
ATOM 695 C CA . THR A 1 91 ? -17.534 -4.815 2.006 1.00 95.88 91 THR A CA 1
ATOM 696 C C . THR A 1 91 ? -16.483 -3.727 1.798 1.00 95.88 91 THR A C 1
ATOM 698 O O . THR A 1 91 ? -15.283 -4.015 1.782 1.00 95.88 91 THR A O 1
ATOM 701 N N . ILE A 1 92 ? -16.913 -2.467 1.679 1.00 95.88 92 ILE A N 1
ATOM 702 C CA . ILE A 1 92 ? -15.991 -1.322 1.591 1.00 95.88 92 ILE A CA 1
ATOM 703 C C . ILE A 1 92 ? -15.077 -1.257 2.823 1.00 95.88 92 ILE A C 1
ATOM 705 O O . ILE A 1 92 ? -13.873 -1.054 2.693 1.00 95.88 92 ILE A O 1
ATOM 709 N N . ASN A 1 93 ? -15.617 -1.516 4.017 1.00 95.12 93 ASN A N 1
ATOM 710 C CA . ASN A 1 93 ? -14.832 -1.499 5.253 1.00 95.12 93 ASN A CA 1
ATOM 711 C C . ASN A 1 93 ? -13.795 -2.630 5.292 1.00 95.12 93 ASN A C 1
ATOM 713 O O . ASN A 1 93 ? -12.659 -2.391 5.697 1.00 95.12 93 ASN A O 1
ATOM 717 N N . LYS A 1 94 ? -14.143 -3.839 4.819 1.00 96.25 94 LYS A N 1
ATOM 718 C CA . LYS A 1 94 ? -13.170 -4.929 4.636 1.00 96.25 94 LYS A CA 1
ATOM 719 C C . LYS A 1 94 ? -12.066 -4.516 3.662 1.00 96.25 94 LYS A C 1
ATOM 721 O O . LYS A 1 94 ? -10.902 -4.758 3.951 1.00 96.25 94 LYS A O 1
ATOM 726 N N . PHE A 1 95 ? -12.413 -3.888 2.537 1.00 97.62 95 PHE A N 1
ATOM 727 C CA . PHE A 1 95 ? -11.427 -3.424 1.558 1.00 97.62 95 PHE A CA 1
ATOM 728 C C . PHE A 1 95 ? -10.433 -2.428 2.173 1.00 97.62 95 PHE A C 1
ATOM 730 O O . PHE A 1 95 ? -9.227 -2.633 2.067 1.00 97.62 95 PHE A O 1
ATOM 737 N N . LEU A 1 96 ? -10.921 -1.399 2.874 1.00 97.12 96 LEU A N 1
ATOM 738 C CA . LEU A 1 96 ? -10.063 -0.418 3.548 1.00 97.12 96 LEU A CA 1
ATOM 739 C C . LEU A 1 96 ? -9.165 -1.071 4.613 1.00 97.12 96 LEU A C 1
ATOM 741 O O . LEU A 1 96 ? -7.981 -0.749 4.696 1.00 97.12 96 LEU A O 1
ATOM 745 N N . ALA A 1 97 ? -9.708 -2.013 5.389 1.00 97.69 97 ALA A N 1
ATOM 746 C CA . ALA A 1 97 ? -8.952 -2.768 6.385 1.00 97.69 97 ALA A CA 1
ATOM 747 C C . ALA A 1 97 ? -7.861 -3.648 5.755 1.00 97.69 97 ALA A C 1
ATOM 749 O O . ALA A 1 97 ? -6.739 -3.675 6.255 1.00 97.69 97 ALA A O 1
ATOM 750 N N . LEU A 1 98 ? -8.159 -4.318 4.637 1.00 97.94 98 LEU A N 1
ATOM 751 C CA . LEU A 1 98 ? -7.190 -5.139 3.912 1.00 97.94 98 LEU A CA 1
ATOM 752 C C . LEU A 1 98 ? -6.047 -4.295 3.341 1.00 97.94 98 LEU A C 1
ATOM 754 O O . LEU A 1 98 ? -4.892 -4.686 3.474 1.00 97.94 98 LEU A O 1
ATOM 758 N N . VAL A 1 99 ? -6.342 -3.125 2.762 1.00 97.50 99 VAL A N 1
ATOM 759 C CA . VAL A 1 99 ? -5.295 -2.216 2.266 1.00 97.50 99 VAL A CA 1
ATOM 760 C C . VAL A 1 99 ? -4.435 -1.695 3.421 1.00 97.50 99 VAL A C 1
ATOM 762 O O . VAL A 1 99 ? -3.216 -1.651 3.294 1.00 97.50 99 VAL A O 1
ATOM 765 N N . ALA A 1 100 ? -5.033 -1.368 4.571 1.00 97.25 100 ALA A N 1
ATOM 766 C CA . ALA A 1 100 ? -4.281 -0.965 5.761 1.00 97.25 100 ALA A CA 1
ATOM 767 C C . ALA A 1 100 ? -3.358 -2.081 6.278 1.00 97.25 100 ALA A C 1
ATOM 769 O O . ALA A 1 100 ? -2.193 -1.820 6.578 1.00 97.25 100 ALA A O 1
ATOM 770 N N . MET A 1 101 ? -3.849 -3.323 6.328 1.00 96.25 101 MET A N 1
ATOM 771 C CA . MET A 1 101 ? -3.025 -4.487 6.664 1.00 96.25 101 MET A CA 1
ATOM 772 C C . MET A 1 101 ? -1.905 -4.711 5.659 1.00 96.25 101 MET A C 1
ATOM 774 O O . MET A 1 101 ? -0.786 -4.989 6.068 1.00 96.25 101 MET A O 1
ATOM 778 N N . LEU A 1 102 ? -2.183 -4.559 4.363 1.00 96.69 102 LEU A N 1
ATOM 779 C CA . LEU A 1 102 ? -1.182 -4.704 3.312 1.00 96.69 102 LEU A CA 1
ATOM 780 C C . LEU A 1 102 ? -0.053 -3.677 3.461 1.00 96.69 102 LEU A C 1
ATOM 782 O O . LEU A 1 102 ? 1.113 -4.052 3.392 1.00 96.69 102 LEU A O 1
ATOM 786 N N . CYS A 1 103 ? -0.376 -2.412 3.745 1.00 94.94 103 CYS A N 1
ATOM 787 C CA . CYS A 1 103 ? 0.637 -1.390 4.023 1.00 94.94 103 CYS A CA 1
ATOM 788 C C . CYS A 1 103 ? 1.515 -1.754 5.232 1.00 94.94 103 CYS A C 1
ATOM 790 O O . CYS A 1 103 ? 2.726 -1.525 5.218 1.00 94.94 103 CYS A O 1
ATOM 792 N N . LEU A 1 104 ? 0.912 -2.313 6.287 1.00 93.62 104 LEU A N 1
ATOM 793 C CA . LEU A 1 104 ? 1.647 -2.700 7.490 1.00 93.62 104 LEU A CA 1
ATOM 794 C C . LEU A 1 104 ? 2.522 -3.929 7.219 1.00 93.62 104 LEU A C 1
ATOM 796 O O . LEU A 1 104 ? 3.679 -3.952 7.628 1.00 93.62 104 LEU A O 1
ATOM 800 N N . ALA A 1 105 ? 1.995 -4.909 6.483 1.00 92.94 105 ALA A N 1
ATOM 801 C CA . ALA A 1 105 ? 2.715 -6.107 6.073 1.00 92.94 105 ALA A CA 1
ATOM 802 C C . ALA A 1 105 ? 3.942 -5.771 5.217 1.00 92.94 105 ALA A C 1
ATOM 804 O O . ALA A 1 105 ? 5.017 -6.293 5.491 1.00 92.94 105 ALA A O 1
ATOM 805 N N . GLU A 1 106 ? 3.814 -4.852 4.255 1.00 91.31 106 GLU A N 1
ATOM 806 C CA . GLU A 1 106 ? 4.946 -4.347 3.465 1.00 91.31 106 GLU A CA 1
ATOM 807 C C . GLU A 1 106 ? 5.998 -3.668 4.361 1.00 91.31 106 GLU A C 1
ATOM 809 O O . GLU A 1 106 ? 7.195 -3.890 4.193 1.00 91.31 106 GLU A O 1
ATOM 814 N N . THR A 1 107 ? 5.559 -2.874 5.343 1.00 88.06 107 THR A N 1
ATOM 815 C CA . THR A 1 107 ? 6.454 -2.162 6.276 1.00 88.06 107 THR A CA 1
ATOM 816 C C . THR A 1 107 ? 7.205 -3.120 7.204 1.00 88.06 107 THR A C 1
ATOM 818 O O . THR A 1 107 ? 8.377 -2.905 7.506 1.00 88.06 107 THR A O 1
ATOM 821 N N . MET A 1 108 ? 6.538 -4.178 7.665 1.00 86.81 108 MET A N 1
ATOM 822 C CA . MET A 1 108 ? 7.103 -5.178 8.575 1.00 86.81 108 MET A CA 1
ATOM 823 C C . MET A 1 108 ? 7.816 -6.328 7.846 1.00 86.81 108 MET A C 1
ATOM 825 O O . MET A 1 108 ? 8.508 -7.107 8.496 1.00 86.81 108 MET A O 1
ATOM 829 N N . GLY A 1 109 ? 7.648 -6.454 6.527 1.00 85.62 109 GLY A N 1
ATOM 830 C CA . GLY A 1 109 ? 8.160 -7.580 5.745 1.00 85.62 109 GLY A CA 1
ATOM 831 C C . GLY A 1 109 ? 7.474 -8.912 6.071 1.00 85.62 109 GLY A C 1
ATOM 832 O O . GLY A 1 109 ? 8.152 -9.932 6.161 1.00 85.62 109 GLY A O 1
ATOM 833 N N . LEU A 1 110 ? 6.152 -8.911 6.290 1.00 87.19 110 LEU A N 1
ATOM 834 C CA . LEU A 1 110 ? 5.394 -10.131 6.608 1.00 87.19 110 LEU A CA 1
ATOM 835 C C . LEU A 1 110 ? 5.214 -11.033 5.376 1.00 87.19 110 LEU A C 1
ATOM 837 O O . LEU A 1 110 ? 4.997 -10.554 4.264 1.00 87.19 110 LEU A O 1
ATOM 841 N N . GLU A 1 111 ? 5.213 -12.351 5.587 1.00 88.06 111 GLU A N 1
ATOM 842 C CA . GLU A 1 111 ? 5.070 -13.352 4.515 1.00 88.06 111 GLU A CA 1
ATOM 843 C C . GLU A 1 111 ? 3.686 -13.323 3.835 1.00 88.06 111 GLU A C 1
ATOM 845 O O . GLU A 1 111 ? 3.548 -13.683 2.663 1.00 88.06 111 GLU A O 1
ATOM 850 N N . ASP A 1 112 ? 2.661 -12.834 4.539 1.00 90.00 112 ASP A N 1
ATOM 851 C CA . ASP A 1 112 ? 1.275 -12.762 4.062 1.00 90.00 112 ASP A CA 1
ATOM 852 C C . ASP A 1 112 ? 1.033 -11.690 2.978 1.00 90.00 112 ASP A C 1
ATOM 854 O O . ASP A 1 112 ? -0.089 -11.567 2.478 1.00 90.00 112 ASP A O 1
ATOM 858 N N . GLU A 1 113 ? 2.052 -10.914 2.582 1.00 90.88 113 GLU A N 1
ATOM 859 C CA . GLU A 1 113 ? 1.928 -9.810 1.617 1.00 90.88 113 GLU A CA 1
ATOM 860 C C . GLU A 1 113 ? 1.234 -10.254 0.314 1.00 90.88 113 GLU A C 1
ATOM 862 O O . GLU A 1 113 ? 0.293 -9.604 -0.145 1.00 90.88 113 GLU A O 1
ATOM 867 N N . HIS A 1 114 ? 1.606 -11.411 -0.249 1.00 91.69 114 HIS A N 1
ATOM 868 C CA . HIS A 1 114 ? 0.979 -11.917 -1.478 1.00 91.69 114 HIS A CA 1
ATOM 869 C C . HIS A 1 114 ? -0.508 -12.252 -1.294 1.00 91.69 114 HIS A C 1
ATOM 871 O O . HIS A 1 114 ? -1.344 -11.899 -2.132 1.00 91.69 114 HIS A O 1
ATOM 877 N N . ALA A 1 115 ? -0.848 -12.924 -0.190 1.00 93.50 115 ALA A N 1
ATOM 878 C CA . ALA A 1 115 ? -2.225 -13.288 0.131 1.00 93.50 115 ALA A CA 1
ATOM 879 C C . ALA A 1 115 ? -3.087 -12.037 0.353 1.00 93.50 115 ALA A C 1
ATOM 881 O O . ALA A 1 115 ? -4.232 -11.979 -0.102 1.00 93.50 115 ALA A O 1
ATOM 882 N N . LEU A 1 116 ? -2.518 -11.006 0.981 1.00 96.31 116 LEU A N 1
ATOM 883 C CA . LEU A 1 116 ? -3.158 -9.709 1.164 1.00 96.31 116 LEU A CA 1
ATOM 884 C C . LEU A 1 116 ? -3.380 -8.972 -0.155 1.00 96.31 116 LEU A C 1
ATOM 886 O O . LEU A 1 116 ? -4.479 -8.454 -0.357 1.00 96.31 116 LEU A O 1
ATOM 890 N N . ILE A 1 117 ? -2.409 -8.960 -1.077 1.00 96.62 117 ILE A N 1
ATOM 891 C CA . ILE A 1 117 ? -2.598 -8.379 -2.417 1.00 96.62 117 ILE A CA 1
ATOM 892 C C . ILE A 1 117 ? -3.767 -9.080 -3.122 1.00 96.62 117 ILE A C 1
ATOM 894 O O . ILE A 1 117 ? -4.688 -8.409 -3.597 1.00 96.62 117 ILE A O 1
ATOM 898 N N . LEU A 1 118 ? -3.787 -10.418 -3.142 1.00 95.31 118 LEU A N 1
ATOM 899 C CA . LEU A 1 118 ? -4.878 -11.190 -3.746 1.00 95.31 118 LEU A CA 1
ATOM 900 C C . LEU A 1 118 ? -6.230 -10.894 -3.084 1.00 95.31 118 LEU A C 1
ATOM 902 O O . LEU A 1 118 ? -7.223 -10.676 -3.780 1.00 95.31 118 LEU A O 1
ATOM 906 N N . GLY A 1 119 ? -6.272 -10.832 -1.751 1.00 96.38 119 GLY A N 1
ATOM 907 C CA . GLY A 1 119 ? -7.474 -10.490 -0.993 1.00 96.38 119 GLY A CA 1
ATOM 908 C C . GLY A 1 119 ? -7.985 -9.082 -1.304 1.00 96.38 119 GLY A C 1
ATOM 909 O O . GLY A 1 119 ? -9.188 -8.891 -1.509 1.00 96.38 119 GLY A O 1
ATOM 910 N N . CYS A 1 120 ? -7.084 -8.102 -1.400 1.00 97.38 120 CYS A N 1
ATOM 911 C CA . CYS A 1 120 ? -7.406 -6.727 -1.770 1.00 97.38 120 CYS A CA 1
ATOM 912 C C . CYS A 1 120 ? -7.977 -6.649 -3.190 1.00 97.38 120 CYS A C 1
ATOM 914 O O . CYS A 1 120 ? -9.057 -6.089 -3.387 1.00 97.38 120 CYS A O 1
ATOM 916 N N . VAL A 1 121 ? -7.286 -7.242 -4.170 1.00 95.94 121 VAL A N 1
ATOM 917 C CA . VAL A 1 121 ? -7.695 -7.245 -5.583 1.00 95.94 121 VAL A CA 1
ATOM 918 C C . VAL A 1 121 ? -9.022 -7.981 -5.763 1.00 95.94 121 VAL A C 1
ATOM 920 O O . VAL A 1 121 ? -9.929 -7.459 -6.411 1.00 95.94 121 VAL A O 1
ATOM 923 N N . GLY A 1 122 ? -9.182 -9.151 -5.141 1.00 95.38 122 GLY A N 1
ATOM 924 C CA . GLY A 1 122 ? -10.423 -9.922 -5.178 1.00 95.38 122 GLY A CA 1
ATOM 925 C C . GLY A 1 122 ? -11.602 -9.162 -4.566 1.00 95.38 122 GLY A C 1
ATOM 926 O O . GLY A 1 122 ? -12.684 -9.116 -5.156 1.00 95.38 122 GLY A O 1
ATOM 927 N N . THR A 1 123 ? -11.388 -8.493 -3.429 1.00 96.88 123 THR A N 1
ATOM 928 C CA . THR A 1 123 ? -12.420 -7.663 -2.786 1.00 96.88 123 THR A CA 1
ATOM 929 C C . THR A 1 123 ? -12.782 -6.460 -3.663 1.00 96.88 123 THR A C 1
ATOM 931 O O . THR A 1 123 ? -13.964 -6.209 -3.902 1.00 96.88 123 THR A O 1
ATOM 934 N N . ALA A 1 124 ? -11.788 -5.750 -4.208 1.00 95.38 124 ALA A N 1
ATOM 935 C CA . ALA A 1 124 ? -12.007 -4.609 -5.096 1.00 95.38 124 ALA A CA 1
ATOM 936 C C . ALA A 1 124 ? -12.744 -5.000 -6.388 1.00 95.38 124 ALA A C 1
ATOM 938 O O . ALA A 1 124 ? -13.655 -4.291 -6.823 1.00 95.38 124 ALA A O 1
ATOM 939 N N . GLY A 1 125 ? -12.387 -6.143 -6.981 1.00 93.69 125 GLY A N 1
ATOM 940 C CA . GLY A 1 125 ? -13.052 -6.705 -8.155 1.00 93.69 125 GLY A CA 1
ATOM 941 C C . GLY A 1 125 ? -14.502 -7.095 -7.870 1.00 93.69 125 GLY A C 1
ATOM 942 O O . GLY A 1 125 ? -15.402 -6.690 -8.605 1.00 93.69 125 GLY A O 1
ATOM 943 N N . SER A 1 126 ? -14.748 -7.797 -6.759 1.00 95.31 126 SER A N 1
ATOM 944 C CA . SER A 1 126 ? -16.093 -8.199 -6.319 1.00 95.31 126 SER A CA 1
ATOM 945 C C . SER A 1 126 ? -17.021 -7.007 -6.091 1.00 95.31 126 SER A C 1
ATOM 947 O O . SER A 1 126 ? -18.212 -7.097 -6.380 1.00 95.31 126 SER A O 1
ATOM 949 N N . LEU A 1 127 ? -16.485 -5.900 -5.576 1.00 94.25 127 LEU A N 1
ATOM 950 C CA . LEU A 1 127 ? -17.228 -4.664 -5.325 1.00 94.25 127 LEU A CA 1
ATOM 951 C C . LEU A 1 127 ? -17.242 -3.717 -6.538 1.00 94.25 127 LEU A C 1
ATOM 953 O O . LEU A 1 127 ? -17.852 -2.654 -6.473 1.00 94.25 127 LEU A O 1
ATOM 957 N N . LYS A 1 128 ? -16.580 -4.088 -7.644 1.00 92.38 128 LYS A N 1
ATOM 958 C CA . LYS A 1 128 ? -16.437 -3.283 -8.869 1.00 92.38 128 LYS A CA 1
ATOM 959 C C . LYS A 1 128 ? -15.896 -1.870 -8.602 1.00 92.38 128 LYS A C 1
ATOM 961 O O . LYS A 1 128 ? -16.326 -0.908 -9.234 1.00 92.38 128 LYS A O 1
ATOM 966 N N . LEU A 1 129 ? -14.920 -1.744 -7.699 1.00 90.75 129 LEU A N 1
ATOM 967 C CA . LEU A 1 129 ? -14.397 -0.439 -7.260 1.00 90.75 129 LEU A CA 1
ATOM 968 C C . LEU A 1 129 ? -13.622 0.327 -8.345 1.00 90.75 129 LEU A C 1
ATOM 970 O O . LEU A 1 129 ? -13.395 1.523 -8.203 1.00 90.75 129 LEU A O 1
ATOM 974 N N . HIS A 1 130 ? -13.262 -0.326 -9.451 1.00 85.31 130 HIS A N 1
ATOM 975 C CA . HIS A 1 130 ? -12.711 0.343 -10.637 1.00 85.31 130 HIS A CA 1
ATOM 976 C C . HIS A 1 130 ? -13.740 1.264 -11.325 1.00 85.31 130 HIS A C 1
ATOM 978 O O . HIS A 1 130 ? -13.374 2.159 -12.084 1.00 85.31 130 HIS A O 1
ATOM 984 N N . MET A 1 131 ? -15.037 1.072 -11.061 1.00 86.06 131 MET A N 1
ATOM 985 C CA . MET A 1 131 ? -16.112 1.875 -11.637 1.00 86.06 131 MET A CA 1
ATOM 986 C C . MET A 1 131 ? -16.454 3.046 -10.712 1.00 86.06 131 MET A C 1
ATOM 988 O O . MET A 1 131 ? -17.176 2.880 -9.730 1.00 86.06 131 MET A O 1
ATOM 992 N N . GLY A 1 132 ? -16.022 4.259 -11.067 1.00 83.88 132 GLY A N 1
ATOM 993 C CA . GLY A 1 132 ? -16.320 5.481 -10.302 1.00 83.88 132 GLY A CA 1
ATOM 994 C C . GLY A 1 132 ? -17.804 5.682 -9.924 1.00 83.88 132 GLY A C 1
ATOM 995 O O . GLY A 1 132 ? -18.084 6.087 -8.795 1.00 83.88 132 GLY A O 1
ATOM 996 N N . PRO A 1 133 ? -18.794 5.381 -10.795 1.00 86.38 133 PRO A N 1
ATOM 997 C CA . PRO A 1 133 ? -20.209 5.419 -10.412 1.00 86.38 133 PRO A CA 1
ATOM 998 C C . PRO A 1 133 ? -20.577 4.433 -9.293 1.00 86.38 133 PRO A C 1
ATOM 1000 O O . PRO A 1 133 ? -21.351 4.791 -8.412 1.00 86.38 133 PRO A O 1
ATOM 1003 N N . VAL A 1 134 ? -19.999 3.225 -9.299 1.00 87.06 134 VAL A N 1
ATOM 1004 C CA . VAL A 1 134 ? -20.248 2.200 -8.271 1.00 87.06 134 VAL A CA 1
ATOM 1005 C C . VAL A 1 134 ? -19.652 2.625 -6.936 1.00 87.06 134 VAL A C 1
ATOM 1007 O O . VAL A 1 134 ? -20.297 2.460 -5.904 1.00 87.06 134 VAL A O 1
ATOM 1010 N N . VAL A 1 135 ? -18.455 3.216 -6.939 1.00 87.94 135 VAL A N 1
ATOM 1011 C CA . VAL A 1 135 ? -17.841 3.754 -5.716 1.00 87.94 135 VAL A CA 1
ATOM 1012 C C . VAL A 1 135 ? -18.740 4.829 -5.104 1.00 87.94 135 VAL A C 1
ATOM 1014 O O . VAL A 1 135 ? -19.073 4.743 -3.923 1.00 87.94 135 VAL A O 1
ATOM 1017 N N . ARG A 1 136 ? -19.210 5.784 -5.915 1.00 88.50 136 ARG A N 1
ATOM 1018 C CA . ARG A 1 136 ? -20.099 6.864 -5.460 1.00 88.50 136 ARG A CA 1
ATOM 1019 C C . ARG A 1 136 ? -21.446 6.370 -4.930 1.00 88.50 136 ARG A C 1
ATOM 1021 O O . ARG A 1 136 ? -21.974 6.987 -4.017 1.00 88.50 136 ARG A O 1
ATOM 1028 N N . SER A 1 137 ? -21.996 5.283 -5.477 1.00 89.31 137 SER A N 1
ATOM 1029 C CA . SER A 1 137 ? -23.273 4.723 -5.010 1.00 89.31 137 SER A CA 1
ATOM 1030 C C . SER A 1 137 ? -23.137 3.786 -3.807 1.00 89.31 137 SER A C 1
ATOM 1032 O O . SER A 1 137 ? -24.101 3.606 -3.073 1.00 89.31 137 SER A O 1
ATOM 1034 N N . SER A 1 138 ? -21.978 3.140 -3.640 1.00 88.38 138 SER A N 1
ATOM 1035 C CA . SER A 1 138 ? -21.759 2.120 -2.600 1.00 88.38 138 SER A CA 1
ATOM 1036 C C . SER A 1 138 ? -21.172 2.693 -1.310 1.00 88.38 138 SER A C 1
ATOM 1038 O O . SER A 1 138 ? -21.269 2.057 -0.262 1.00 88.38 138 SER A O 1
ATOM 1040 N N . CYS A 1 139 ? -20.541 3.867 -1.384 1.00 90.88 139 CYS A N 1
ATOM 1041 C CA . CYS A 1 139 ? -20.016 4.571 -0.220 1.00 90.88 139 CYS A CA 1
ATOM 1042 C C . CYS A 1 139 ? -21.105 5.414 0.451 1.00 90.88 139 CYS A C 1
ATOM 1044 O O . CYS A 1 139 ? -21.960 5.988 -0.220 1.00 90.88 139 CYS A O 1
ATOM 1046 N N . TYR A 1 140 ? -21.049 5.538 1.778 1.00 89.88 140 TYR A N 1
ATOM 1047 C CA . TYR A 1 140 ? -22.064 6.287 2.530 1.00 89.88 140 TYR A CA 1
ATOM 1048 C C . TYR A 1 140 ? -21.879 7.812 2.463 1.00 89.88 140 TYR A C 1
ATOM 1050 O O . TYR A 1 140 ? -22.827 8.554 2.713 1.00 89.88 140 TYR A O 1
ATOM 1058 N N . ASN A 1 141 ? -20.672 8.301 2.156 1.00 89.56 141 ASN A N 1
ATOM 1059 C CA . ASN A 1 141 ? -20.386 9.725 1.991 1.00 89.56 141 ASN A CA 1
ATOM 1060 C C . ASN A 1 141 ? -19.171 9.977 1.074 1.00 89.56 141 ASN A C 1
ATOM 1062 O O . ASN A 1 141 ? -18.428 9.060 0.721 1.00 89.56 141 ASN A O 1
ATOM 1066 N N . ASN A 1 142 ? -18.946 11.248 0.725 1.00 89.06 142 ASN A N 1
ATOM 1067 C CA . ASN A 1 142 ? -17.818 11.668 -0.118 1.00 89.06 142 ASN A CA 1
ATOM 1068 C C . ASN A 1 142 ? -16.446 11.446 0.541 1.00 89.06 142 ASN A C 1
ATOM 1070 O O . ASN A 1 142 ? -15.456 11.272 -0.165 1.00 89.06 142 ASN A O 1
ATOM 1074 N N . GLU A 1 143 ? -16.374 11.438 1.876 1.00 89.44 143 GLU A N 1
ATOM 1075 C CA . GLU A 1 143 ? -15.132 11.120 2.587 1.00 89.44 143 GLU A CA 1
ATOM 1076 C C . GLU A 1 143 ? -14.715 9.679 2.282 1.00 89.44 143 GLU A C 1
ATOM 1078 O O . GLU A 1 143 ? -13.607 9.462 1.801 1.00 89.44 143 GLU A O 1
ATOM 1083 N N . GLN A 1 144 ? -15.620 8.711 2.452 1.00 91.06 144 GLN A N 1
ATOM 1084 C CA . GLN A 1 144 ? -15.364 7.301 2.174 1.00 91.06 144 GLN A CA 1
ATOM 1085 C C . GLN A 1 144 ? -15.068 7.053 0.689 1.00 91.06 144 GLN A C 1
ATOM 1087 O O . GLN A 1 144 ? -14.196 6.243 0.382 1.00 91.06 144 GLN A O 1
ATOM 1092 N N . VAL A 1 145 ? -15.711 7.784 -0.231 1.00 91.69 145 VAL A N 1
ATOM 1093 C CA . VAL A 1 145 ? -15.332 7.760 -1.658 1.00 91.69 145 VAL A CA 1
ATOM 1094 C C . VAL A 1 145 ? -13.852 8.115 -1.814 1.00 91.69 145 VAL A C 1
ATOM 1096 O O . VAL A 1 145 ? -13.090 7.337 -2.385 1.00 91.69 145 VAL A O 1
ATOM 1099 N N . GLY A 1 146 ? -13.418 9.237 -1.233 1.00 90.38 146 GLY A N 1
ATOM 1100 C CA . GLY A 1 146 ? -12.017 9.655 -1.270 1.00 90.38 146 GLY A CA 1
ATOM 1101 C C . GLY A 1 146 ? -11.066 8.648 -0.611 1.00 90.38 146 GLY A C 1
ATOM 1102 O O . GLY A 1 146 ? -9.969 8.422 -1.121 1.00 90.38 146 GLY A O 1
ATOM 1103 N N . GLN A 1 147 ? -11.478 8.008 0.488 1.00 92.94 147 GLN A N 1
ATOM 1104 C CA . GLN A 1 147 ? -10.699 6.948 1.138 1.00 92.94 147 GLN A CA 1
ATOM 1105 C C . GLN A 1 147 ? -10.515 5.739 0.210 1.00 92.94 147 GLN A C 1
ATOM 1107 O O . GLN A 1 147 ? -9.399 5.249 0.051 1.00 92.94 147 GLN A O 1
ATOM 1112 N N . VAL A 1 148 ? -11.585 5.286 -0.452 1.00 94.06 148 VAL A N 1
ATOM 1113 C CA . VAL A 1 148 ? -11.552 4.146 -1.382 1.00 94.06 148 VAL A CA 1
ATOM 1114 C C . VAL A 1 148 ? -10.671 4.439 -2.593 1.00 94.06 148 VAL A C 1
ATOM 1116 O O . VAL A 1 148 ? -9.856 3.598 -2.969 1.00 94.06 148 VAL A O 1
ATOM 1119 N N . GLU A 1 149 ? -10.774 5.629 -3.186 1.00 92.25 149 GLU A N 1
ATOM 1120 C CA . GLU A 1 149 ? -9.941 6.013 -4.331 1.00 92.25 149 GLU A CA 1
ATOM 1121 C C . GLU A 1 149 ? -8.450 6.052 -3.975 1.00 92.25 149 GLU A C 1
ATOM 1123 O O . GLU A 1 149 ? -7.608 5.552 -4.727 1.00 92.25 149 GLU A O 1
ATOM 1128 N N . LYS A 1 150 ? -8.109 6.612 -2.809 1.00 92.69 150 LYS A N 1
ATOM 1129 C CA . LYS A 1 150 ? -6.725 6.653 -2.322 1.00 92.69 150 LYS A CA 1
ATOM 1130 C C . LYS A 1 150 ? -6.221 5.258 -1.936 1.00 92.69 150 LYS A C 1
ATOM 1132 O O . LYS A 1 150 ? -5.080 4.928 -2.253 1.00 92.69 150 LYS A O 1
ATOM 1137 N N . ALA A 1 151 ? -7.069 4.410 -1.354 1.00 95.25 151 ALA A N 1
ATOM 1138 C CA . ALA A 1 151 ? -6.747 3.016 -1.051 1.00 95.25 151 ALA A CA 1
ATOM 1139 C C . ALA A 1 151 ? -6.504 2.180 -2.321 1.00 95.25 151 ALA A C 1
ATOM 1141 O O . ALA A 1 151 ? -5.567 1.388 -2.360 1.00 95.25 151 ALA A O 1
ATOM 1142 N N . LEU A 1 152 ? -7.278 2.392 -3.394 1.00 94.62 152 LEU A N 1
ATOM 1143 C CA . LEU A 1 152 ? -7.027 1.764 -4.699 1.00 94.62 152 LEU A CA 1
ATOM 1144 C C . LEU A 1 152 ? -5.680 2.187 -5.290 1.00 94.62 152 LEU A C 1
ATOM 1146 O O . LEU A 1 152 ? -4.958 1.347 -5.824 1.00 94.62 152 LEU A O 1
ATOM 1150 N N . ARG A 1 153 ? -5.318 3.472 -5.173 1.00 93.56 153 ARG A N 1
ATOM 1151 C CA . ARG A 1 153 ? -3.988 3.957 -5.579 1.00 93.56 153 ARG A CA 1
ATOM 1152 C C . ARG A 1 153 ? -2.886 3.310 -4.752 1.00 93.56 153 ARG A C 1
ATOM 1154 O O . ARG A 1 153 ? -1.898 2.866 -5.323 1.00 93.56 153 ARG A O 1
ATOM 1161 N N . MET A 1 154 ? -3.074 3.193 -3.440 1.00 95.06 154 MET A N 1
ATOM 1162 C CA . MET A 1 154 ? -2.115 2.522 -2.564 1.00 95.06 154 MET A CA 1
ATOM 1163 C C . MET A 1 154 ? -1.929 1.047 -2.944 1.00 95.06 154 MET A C 1
ATOM 1165 O O . MET A 1 154 ? -0.801 0.596 -3.129 1.00 95.06 154 MET A O 1
ATOM 1169 N N . LEU A 1 155 ? -3.027 0.318 -3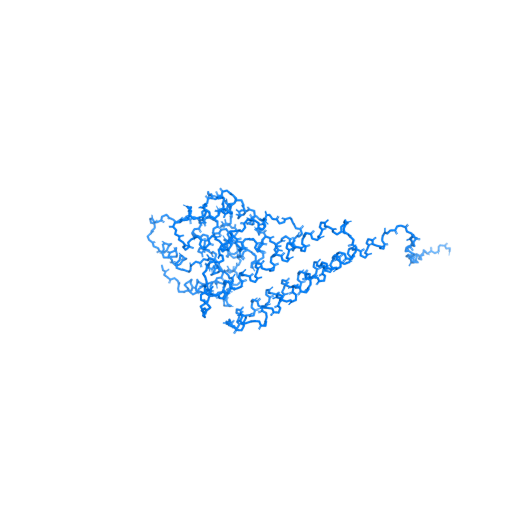.157 1.00 96.25 155 LEU A N 1
ATOM 1170 C CA . LEU A 1 155 ? -2.995 -1.068 -3.618 1.00 96.25 155 LEU A CA 1
ATOM 1171 C C . LEU A 1 155 ? -2.286 -1.204 -4.971 1.00 96.25 155 LEU A C 1
ATOM 1173 O O . LEU A 1 155 ? -1.469 -2.102 -5.149 1.00 96.25 155 LEU A O 1
ATOM 1177 N N . TYR A 1 156 ? -2.570 -0.305 -5.917 1.00 95.12 156 TYR A N 1
ATOM 1178 C CA . TYR A 1 156 ? -1.869 -0.266 -7.198 1.00 95.12 156 TYR A CA 1
ATOM 1179 C C . TYR A 1 156 ? -0.363 -0.077 -7.001 1.00 95.12 156 TYR A C 1
ATOM 1181 O O . TYR A 1 156 ? 0.418 -0.776 -7.644 1.00 95.12 156 TYR A O 1
ATOM 1189 N N . CYS A 1 157 ? 0.048 0.828 -6.110 1.00 94.88 157 CYS A N 1
ATOM 1190 C CA . CYS A 1 157 ? 1.456 1.063 -5.818 1.00 94.88 157 CYS A CA 1
ATOM 1191 C C . CYS A 1 157 ? 2.159 -0.196 -5.306 1.00 94.88 157 CYS A C 1
ATOM 1193 O O . CYS A 1 157 ? 3.210 -0.549 -5.839 1.00 94.88 157 CYS A O 1
ATOM 1195 N N . ILE A 1 158 ? 1.558 -0.870 -4.322 1.00 95.25 158 ILE A N 1
ATOM 1196 C CA . ILE A 1 158 ? 2.111 -2.084 -3.710 1.00 95.25 158 ILE A CA 1
ATOM 1197 C C . ILE A 1 158 ? 2.153 -3.235 -4.722 1.00 95.25 158 ILE A C 1
ATOM 1199 O O . ILE A 1 158 ? 3.187 -3.872 -4.874 1.00 95.25 158 ILE A O 1
ATOM 1203 N N . ASP A 1 159 ? 1.086 -3.461 -5.496 1.00 95.62 159 ASP A N 1
ATOM 1204 C CA . ASP A 1 159 ? 1.052 -4.509 -6.530 1.00 95.62 159 ASP A CA 1
ATOM 1205 C C . ASP A 1 159 ? 2.201 -4.360 -7.547 1.00 95.62 159 ASP A C 1
ATOM 1207 O O . ASP A 1 159 ? 2.838 -5.345 -7.924 1.00 95.62 159 ASP A O 1
ATOM 1211 N N . LYS A 1 160 ? 2.523 -3.128 -7.974 1.00 94.75 160 LYS A N 1
ATOM 1212 C CA . LYS A 1 160 ? 3.602 -2.900 -8.953 1.00 94.75 160 LYS A CA 1
ATOM 1213 C C . LYS A 1 160 ? 4.999 -3.020 -8.363 1.00 94.75 160 LYS A C 1
ATOM 1215 O O . LYS A 1 160 ? 5.854 -3.627 -9.012 1.00 94.75 160 LYS A O 1
ATOM 1220 N N . SER A 1 161 ? 5.248 -2.474 -7.172 1.00 94.00 161 SER A N 1
ATOM 1221 C CA . SER A 1 161 ? 6.543 -2.654 -6.503 1.00 94.00 161 SER A CA 1
ATOM 1222 C C . SER A 1 161 ? 6.780 -4.126 -6.162 1.00 94.00 161 SER A C 1
ATOM 1224 O O . SER A 1 161 ? 7.864 -4.649 -6.423 1.00 94.00 161 SER A O 1
ATOM 1226 N N . TYR A 1 162 ? 5.746 -4.826 -5.690 1.00 94.00 162 TYR A N 1
ATOM 1227 C CA . TYR A 1 162 ? 5.785 -6.258 -5.409 1.00 94.00 162 TYR A CA 1
ATOM 1228 C C . TYR A 1 162 ? 6.111 -7.078 -6.665 1.00 94.00 162 TYR A C 1
ATOM 1230 O O . TYR A 1 162 ? 7.025 -7.906 -6.649 1.00 94.00 162 TYR A O 1
ATOM 1238 N N . ALA A 1 163 ? 5.422 -6.816 -7.783 1.00 93.19 163 ALA A N 1
ATOM 1239 C CA . ALA A 1 163 ? 5.671 -7.505 -9.050 1.00 93.19 163 ALA A CA 1
ATOM 1240 C C . ALA A 1 163 ? 7.095 -7.290 -9.581 1.00 93.19 163 ALA A C 1
ATOM 1242 O O . ALA A 1 163 ? 7.717 -8.210 -10.128 1.00 93.19 163 ALA A O 1
ATOM 1243 N N . LEU A 1 164 ? 7.644 -6.088 -9.391 1.00 93.00 164 LEU A N 1
ATOM 1244 C CA . LEU A 1 164 ? 9.025 -5.790 -9.741 1.00 93.00 164 LEU A CA 1
ATOM 1245 C C . LEU A 1 164 ? 10.001 -6.644 -8.916 1.00 93.00 164 LEU A C 1
ATOM 1247 O O . LEU A 1 164 ? 10.766 -7.408 -9.526 1.00 93.00 164 LEU A O 1
ATOM 1251 N N . ARG A 1 165 ? 9.901 -6.556 -7.580 1.00 91.38 165 ARG A N 1
ATOM 1252 C CA . ARG A 1 165 ? 10.753 -7.223 -6.578 1.00 91.38 165 ARG A CA 1
ATOM 1253 C C . ARG A 1 165 ? 10.746 -8.739 -6.726 1.00 91.38 165 ARG A C 1
ATOM 1255 O O . ARG A 1 165 ? 11.785 -9.368 -6.932 1.00 91.38 165 ARG A O 1
ATOM 1262 N N . TRP A 1 166 ? 9.553 -9.327 -6.706 1.00 90.50 166 TRP A N 1
ATOM 1263 C CA . TRP A 1 166 ? 9.362 -10.780 -6.697 1.00 90.50 166 TRP A CA 1
ATOM 1264 C C . TRP A 1 166 ? 9.257 -11.398 -8.088 1.00 90.50 166 TRP A C 1
ATOM 1266 O O . TRP A 1 166 ? 9.149 -12.614 -8.227 1.00 90.50 166 TRP A O 1
ATOM 1276 N N . LYS A 1 167 ? 9.335 -10.576 -9.140 1.00 86.31 167 LYS A N 1
ATOM 1277 C CA . LYS A 1 167 ? 9.245 -11.010 -10.542 1.00 86.31 167 LYS A CA 1
ATOM 1278 C C . LYS A 1 167 ? 7.945 -11.747 -10.867 1.00 86.31 167 LYS A C 1
ATOM 1280 O O . LYS A 1 167 ? 7.943 -12.671 -11.678 1.00 86.31 167 LYS A O 1
ATOM 1285 N N . THR A 1 168 ? 6.848 -11.305 -10.265 1.00 87.50 168 THR A N 1
ATOM 1286 C CA . THR A 1 168 ? 5.503 -11.833 -10.506 1.00 87.50 168 THR A CA 1
ATOM 1287 C C . THR A 1 168 ? 4.766 -11.014 -11.571 1.00 87.50 168 THR A C 1
ATOM 1289 O O . THR A 1 168 ? 5.281 -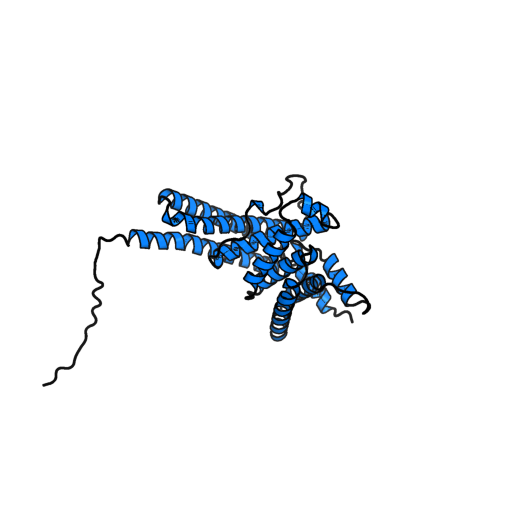10.028 -12.107 1.00 87.50 168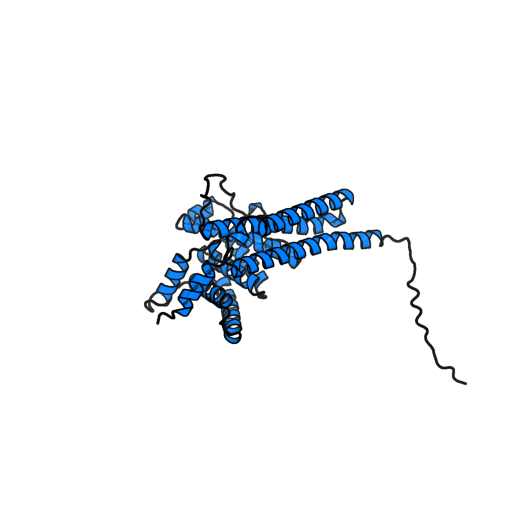 THR A O 1
ATOM 1292 N N . ILE A 1 169 ? 3.562 -11.460 -11.935 1.00 84.88 169 ILE A N 1
ATOM 1293 C CA . ILE A 1 169 ? 2.688 -10.738 -12.861 1.00 84.88 169 ILE A CA 1
ATOM 1294 C C . ILE A 1 169 ? 1.875 -9.721 -12.045 1.00 84.88 169 ILE A C 1
ATOM 1296 O O . ILE A 1 169 ? 1.210 -10.137 -11.096 1.00 84.88 169 ILE A O 1
ATOM 1300 N N . PRO A 1 170 ? 1.894 -8.424 -12.402 1.00 85.25 170 PRO A N 1
ATOM 1301 C CA . PRO A 1 170 ? 1.073 -7.424 -11.731 1.00 85.25 170 PRO A CA 1
ATOM 1302 C C . PRO A 1 170 ? -0.409 -7.711 -11.980 1.00 85.25 170 PRO A C 1
ATOM 1304 O O . PRO A 1 170 ? -0.806 -8.013 -13.108 1.00 85.25 170 PRO A O 1
ATOM 1307 N N . LEU A 1 171 ? -1.221 -7.610 -10.931 1.00 86.06 171 LEU A N 1
ATOM 1308 C CA . LEU A 1 171 ? -2.625 -8.018 -10.968 1.00 86.06 171 LEU A CA 1
ATOM 1309 C C . LEU A 1 171 ? -3.564 -6.885 -11.380 1.00 86.06 171 LEU A C 1
ATOM 1311 O O . LEU A 1 171 ? -4.606 -7.137 -11.983 1.00 86.06 171 LEU A O 1
ATOM 1315 N N . LEU A 1 172 ? -3.209 -5.636 -11.069 1.00 83.62 172 LEU A N 1
ATOM 1316 C CA . LEU A 1 172 ? -4.030 -4.475 -11.414 1.00 83.62 172 LEU A CA 1
ATOM 1317 C C . LEU A 1 172 ? -3.568 -3.821 -12.714 1.00 83.62 172 LEU A C 1
ATOM 1319 O O . LEU A 1 172 ? -2.390 -3.503 -12.880 1.00 83.62 172 LEU A O 1
ATOM 1323 N N . SER A 1 173 ? -4.504 -3.520 -13.611 1.00 78.62 173 SER A N 1
ATOM 1324 C CA . SER A 1 173 ? -4.220 -2.691 -14.785 1.00 78.62 173 SER A CA 1
ATOM 1325 C C . SER A 1 173 ? -4.216 -1.203 -14.423 1.00 78.62 173 SER A C 1
ATOM 1327 O O . SER A 1 173 ? -4.770 -0.791 -13.402 1.00 78.62 173 SER A O 1
ATOM 1329 N N . LYS A 1 174 ? -3.638 -0.365 -15.290 1.00 72.75 174 LYS A N 1
ATOM 1330 C CA . LYS A 1 174 ? -3.735 1.099 -15.158 1.00 72.75 174 LYS A CA 1
ATOM 1331 C C . LYS A 1 174 ? -5.193 1.580 -15.176 1.00 72.75 174 LYS A C 1
ATOM 1333 O O . LYS A 1 174 ? -5.539 2.506 -14.450 1.00 72.75 174 LYS A O 1
ATOM 1338 N N . ASP A 1 175 ? -6.048 0.899 -15.936 1.00 73.25 175 ASP A N 1
ATOM 1339 C CA . ASP A 1 175 ? -7.481 1.201 -16.056 1.00 73.25 175 ASP A CA 1
ATOM 1340 C C . ASP A 1 175 ? -8.286 0.852 -14.795 1.00 73.25 175 ASP A C 1
ATOM 1342 O O . ASP A 1 175 ? -9.453 1.213 -14.682 1.00 73.25 175 ASP A O 1
ATOM 1346 N N . SER A 1 176 ? -7.667 0.157 -13.835 1.00 72.06 176 SER A N 1
ATOM 1347 C CA . SER A 1 176 ? -8.288 -0.175 -12.549 1.00 72.06 176 SER A CA 1
ATOM 1348 C C . SER A 1 176 ? -8.318 1.013 -11.581 1.00 72.06 176 SER A C 1
ATOM 1350 O O . SER A 1 176 ? -9.001 0.950 -10.559 1.00 72.06 176 SER A O 1
ATOM 1352 N N . LEU A 1 177 ? -7.573 2.085 -11.877 1.00 74.56 177 LEU A N 1
ATOM 1353 C CA . LEU A 1 177 ? -7.576 3.302 -11.076 1.00 74.56 177 LEU A CA 1
ATOM 1354 C C . LEU A 1 177 ? -8.757 4.200 -11.472 1.00 74.56 177 LEU A C 1
ATOM 1356 O O . LEU A 1 177 ? -8.922 4.497 -12.659 1.00 74.56 177 LEU A O 1
ATOM 1360 N N . PRO A 1 178 ? -9.538 4.706 -10.500 1.00 64.62 178 PRO A N 1
ATOM 1361 C CA . PRO A 1 178 ? -10.518 5.750 -10.758 1.00 64.62 178 PRO A CA 1
ATOM 1362 C C . PRO A 1 178 ? -9.824 6.925 -11.449 1.00 64.62 178 PRO A C 1
ATOM 1364 O O . PRO A 1 178 ? -8.770 7.385 -10.985 1.00 64.62 178 PRO A O 1
ATOM 1367 N N . ARG A 1 179 ? -10.386 7.391 -12.575 1.00 56.88 179 ARG A N 1
ATOM 1368 C CA . ARG A 1 179 ? -9.874 8.584 -13.261 1.00 56.88 179 ARG A CA 1
ATOM 1369 C C . ARG A 1 179 ? -9.812 9.706 -12.234 1.00 56.88 179 ARG A C 1
ATOM 1371 O O . ARG A 1 179 ? -10.812 9.997 -11.589 1.00 56.88 179 ARG A O 1
ATOM 1378 N N . ALA A 1 180 ? -8.631 10.296 -12.064 1.00 50.41 180 ALA A N 1
ATOM 1379 C CA . ALA A 1 180 ? -8.527 11.528 -11.309 1.00 50.41 180 ALA A CA 1
ATOM 1380 C C . ALA A 1 180 ? -9.392 12.552 -12.044 1.00 50.41 180 ALA A C 1
ATOM 1382 O O . ALA A 1 180 ? -9.076 12.904 -13.182 1.00 50.41 180 ALA A O 1
ATOM 1383 N N . ASP A 1 181 ? -10.495 12.979 -11.436 1.00 37.75 181 ASP A N 1
ATOM 1384 C CA . ASP A 1 181 ? -11.181 14.167 -11.909 1.00 37.75 181 ASP A CA 1
ATOM 1385 C C . ASP A 1 181 ? -10.151 15.299 -11.849 1.00 37.75 181 ASP A C 1
ATOM 1387 O O . ASP A 1 181 ? -9.713 15.723 -10.782 1.00 37.75 181 ASP A O 1
ATOM 1391 N N . THR A 1 182 ? -9.722 15.775 -13.017 1.00 33.19 182 THR A N 1
ATOM 1392 C CA . THR A 1 182 ? -8.881 16.967 -13.218 1.00 33.19 182 THR A CA 1
ATOM 1393 C C . THR A 1 182 ? -9.621 18.262 -12.840 1.00 33.19 182 THR A C 1
ATOM 1395 O O . THR A 1 182 ? -9.394 19.317 -13.424 1.00 33.19 182 THR A O 1
ATOM 1398 N N . GLY A 1 183 ? -10.542 18.193 -11.881 1.00 30.69 183 GLY A N 1
ATOM 1399 C CA . GLY A 1 183 ? -11.410 19.275 -11.458 1.00 30.69 183 GLY A CA 1
ATOM 1400 C C . GLY A 1 183 ? -11.199 19.596 -9.988 1.00 30.69 183 GLY A C 1
ATOM 1401 O O . GLY A 1 183 ? -11.627 18.841 -9.123 1.00 30.69 183 GLY A O 1
ATOM 1402 N N . ASN A 1 184 ? -10.633 20.781 -9.765 1.00 27.69 184 ASN A N 1
ATOM 1403 C CA . ASN A 1 184 ? -10.550 21.547 -8.520 1.00 27.69 184 ASN A CA 1
ATOM 1404 C C . ASN A 1 184 ? -9.249 21.381 -7.731 1.00 27.69 184 ASN A C 1
ATOM 1406 O O . ASN A 1 184 ? -9.063 20.454 -6.949 1.00 27.69 184 ASN A O 1
ATOM 1410 N N . ASN A 1 185 ? -8.386 22.378 -7.944 1.00 33.66 185 ASN A N 1
ATOM 1411 C CA . ASN A 1 185 ? -7.375 22.905 -7.033 1.00 33.66 185 ASN A CA 1
ATOM 1412 C C . ASN A 1 185 ? -7.578 22.426 -5.585 1.00 33.66 185 ASN A C 1
ATOM 1414 O O . ASN A 1 185 ? -8.393 22.992 -4.853 1.00 33.66 185 ASN A O 1
ATOM 1418 N N . LEU A 1 186 ? -6.825 21.408 -5.158 1.00 33.97 186 LEU A N 1
ATOM 1419 C CA . LEU A 1 186 ? -6.605 21.222 -3.730 1.00 33.97 186 LEU A CA 1
ATOM 1420 C C . LEU A 1 186 ? -5.651 22.340 -3.287 1.00 33.97 186 LEU A C 1
ATOM 1422 O O . LEU A 1 186 ? -4.627 22.540 -3.947 1.00 33.97 186 LEU A O 1
ATOM 1426 N N . PRO A 1 187 ? -5.961 23.095 -2.222 1.00 31.36 187 PRO A N 1
ATOM 1427 C CA . PRO A 1 187 ? -5.042 24.105 -1.727 1.00 31.36 187 PRO A CA 1
ATOM 1428 C C . PRO A 1 187 ? -3.733 23.416 -1.331 1.00 31.36 187 PRO A C 1
ATOM 1430 O O . PRO A 1 187 ? -3.758 22.446 -0.572 1.00 31.36 187 PRO A O 1
ATOM 1433 N N . LEU A 1 188 ? -2.597 23.930 -1.814 1.00 33.28 188 LEU A N 1
ATOM 1434 C CA . LEU A 1 188 ? -1.291 23.684 -1.200 1.00 33.28 188 LEU A CA 1
ATOM 1435 C C . LEU A 1 188 ? -1.329 24.296 0.213 1.00 33.28 188 LEU A C 1
ATOM 1437 O O . LEU A 1 188 ? -0.997 25.462 0.421 1.00 33.28 188 LEU A O 1
ATOM 1441 N N . GLY A 1 189 ? -1.844 23.534 1.172 1.00 31.25 189 GLY A N 1
ATOM 1442 C CA . GLY A 1 189 ? -1.812 23.840 2.597 1.00 31.25 189 GLY A CA 1
ATOM 1443 C C . GLY A 1 189 ? -0.664 23.101 3.278 1.00 31.25 189 GLY A C 1
ATOM 1444 O O . GLY A 1 189 ? -0.297 22.005 2.871 1.00 31.25 189 GLY A O 1
ATOM 1445 N N . LYS A 1 190 ? -0.119 23.674 4.355 1.00 37.88 190 LYS A N 1
ATOM 1446 C CA . LYS A 1 190 ? 0.912 23.062 5.220 1.00 37.88 190 LYS A CA 1
ATOM 1447 C C . LYS A 1 190 ? 0.372 21.925 6.113 1.00 37.88 190 LYS A C 1
ATOM 1449 O O . LYS A 1 190 ? 0.929 21.657 7.174 1.00 37.88 190 LYS A O 1
ATOM 1454 N N . ASP A 1 191 ? -0.722 21.281 5.721 1.00 51.50 191 ASP A N 1
ATOM 1455 C CA . ASP A 1 191 ? -1.374 20.248 6.522 1.00 51.50 191 ASP A CA 1
ATOM 1456 C C . ASP A 1 191 ? -0.778 18.873 6.190 1.00 51.50 191 ASP A C 1
ATOM 1458 O O . ASP A 1 191 ? -0.527 18.564 5.025 1.00 51.50 191 ASP A O 1
ATOM 1462 N N . SER A 1 192 ? -0.613 17.999 7.191 1.00 53.78 192 SER A N 1
ATOM 1463 C CA . SER A 1 192 ? -0.082 16.627 7.028 1.00 53.78 192 SER A CA 1
ATOM 1464 C C . SER A 1 192 ? -0.818 15.791 5.966 1.00 53.78 192 SER A C 1
ATOM 1466 O O . SER A 1 192 ? -0.258 14.859 5.383 1.00 53.78 192 SER A O 1
ATOM 1468 N N . SER A 1 193 ? -2.072 16.152 5.674 1.00 63.06 193 SER A N 1
ATOM 1469 C CA . SER A 1 193 ? -2.883 15.549 4.616 1.00 63.06 193 SER A CA 1
ATOM 1470 C C . SER A 1 193 ? -2.389 15.878 3.200 1.00 63.06 193 SER A C 1
ATOM 1472 O O . SER A 1 193 ? -2.490 15.025 2.321 1.00 63.06 193 SER A O 1
ATOM 1474 N N . VAL A 1 194 ? -1.818 17.066 2.978 1.00 71.81 194 VAL A N 1
ATOM 1475 C CA . VAL A 1 194 ? -1.298 17.504 1.672 1.00 71.81 194 VAL A CA 1
ATOM 1476 C C . VAL A 1 194 ? -0.016 16.747 1.349 1.00 71.81 194 VAL A C 1
ATOM 1478 O O . VAL A 1 194 ? 0.067 16.110 0.301 1.00 71.81 194 VAL A O 1
ATOM 1481 N N . VAL A 1 195 ? 0.917 16.694 2.303 1.00 78.06 195 VAL A N 1
ATOM 1482 C CA . VAL A 1 195 ? 2.179 15.950 2.159 1.00 78.06 195 VAL A CA 1
ATOM 1483 C C . VAL A 1 195 ? 1.923 14.461 1.908 1.00 78.06 195 VAL A C 1
ATOM 1485 O O . VAL A 1 195 ? 2.547 13.846 1.046 1.00 78.06 195 VAL A O 1
ATOM 1488 N N . SER A 1 196 ? 0.943 13.873 2.599 1.00 79.25 196 SER A N 1
ATOM 1489 C CA . SER A 1 196 ? 0.577 12.465 2.397 1.00 79.25 196 SER A CA 1
ATOM 1490 C C . SER A 1 196 ? -0.010 12.195 1.004 1.00 79.25 196 SER A C 1
ATOM 1492 O O . SER A 1 196 ? 0.217 11.128 0.433 1.00 79.25 196 SER A O 1
ATOM 1494 N N . VAL A 1 197 ? -0.737 13.157 0.424 1.00 80.62 197 VAL A N 1
ATOM 1495 C CA . VAL A 1 197 ? -1.259 13.061 -0.949 1.00 80.62 197 VAL A CA 1
ATOM 1496 C C . VAL A 1 197 ? -0.142 13.216 -1.983 1.00 80.62 197 VAL A C 1
ATOM 1498 O O . VAL A 1 197 ? -0.117 12.462 -2.957 1.00 80.62 197 VAL A O 1
ATOM 1501 N N . GLU A 1 198 ? 0.797 14.137 -1.768 1.00 84.69 198 GLU A N 1
ATOM 1502 C CA . GLU A 1 198 ? 1.976 14.310 -2.627 1.00 84.69 198 GLU A CA 1
ATOM 1503 C C . GLU A 1 198 ? 2.857 13.055 -2.631 1.00 84.69 198 GLU A C 1
ATOM 1505 O O . GLU A 1 198 ? 3.231 12.564 -3.697 1.00 84.69 198 GLU A O 1
ATOM 1510 N N . LEU A 1 199 ? 3.104 12.463 -1.458 1.00 87.75 199 LEU A N 1
ATOM 1511 C CA . LEU A 1 199 ? 3.831 11.198 -1.341 1.00 87.75 199 LEU A CA 1
ATOM 1512 C C . LEU A 1 199 ? 3.104 10.047 -2.039 1.00 87.75 19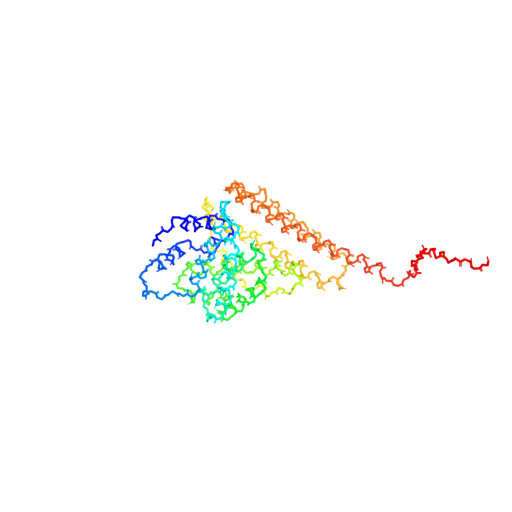9 LEU A C 1
ATOM 1514 O O . LEU A 1 199 ? 3.735 9.264 -2.748 1.00 87.75 199 LEU A O 1
ATOM 1518 N N . LEU A 1 200 ? 1.776 9.954 -1.912 1.00 89.50 200 LEU A N 1
ATOM 1519 C CA . LEU A 1 200 ? 0.995 8.954 -2.645 1.00 89.50 200 LEU A CA 1
ATOM 1520 C C . LEU A 1 200 ? 1.092 9.161 -4.166 1.00 89.50 200 LEU A C 1
ATOM 1522 O O . LEU A 1 200 ? 1.164 8.186 -4.921 1.00 89.50 200 LEU A O 1
ATOM 1526 N N . HIS A 1 201 ? 1.126 10.411 -4.631 1.00 88.69 201 HIS A N 1
ATOM 1527 C CA . HIS A 1 201 ? 1.334 10.727 -6.041 1.00 88.69 201 HIS A CA 1
ATOM 1528 C C . HIS A 1 201 ? 2.726 10.291 -6.517 1.00 88.69 201 HIS A C 1
ATOM 1530 O O . HIS A 1 201 ? 2.826 9.564 -7.507 1.00 88.69 201 HIS A O 1
ATOM 1536 N N . ALA A 1 202 ? 3.783 10.647 -5.783 1.00 89.88 202 ALA A N 1
ATOM 1537 C CA . ALA A 1 202 ? 5.150 10.226 -6.084 1.00 89.88 202 ALA A CA 1
ATOM 1538 C C . ALA A 1 202 ? 5.275 8.693 -6.099 1.00 89.88 202 ALA A C 1
ATOM 1540 O O . ALA A 1 202 ? 5.866 8.113 -7.012 1.00 89.88 202 ALA A O 1
ATOM 1541 N N . ARG A 1 203 ? 4.633 8.009 -5.148 1.00 91.62 203 ARG A N 1
ATOM 1542 C CA . ARG A 1 203 ? 4.579 6.544 -5.102 1.00 91.62 203 ARG A CA 1
ATOM 1543 C C . ARG A 1 203 ? 3.843 5.947 -6.308 1.00 91.62 203 ARG A C 1
ATOM 1545 O O . ARG A 1 203 ? 4.249 4.909 -6.824 1.00 91.62 203 ARG A O 1
ATOM 1552 N N . THR A 1 204 ? 2.806 6.622 -6.807 1.00 92.00 204 THR A N 1
ATOM 1553 C CA . THR A 1 204 ? 2.074 6.211 -8.019 1.00 92.00 204 THR A CA 1
ATOM 1554 C C . THR A 1 204 ? 2.941 6.340 -9.275 1.00 92.00 204 THR A C 1
ATOM 1556 O O . THR A 1 204 ? 2.902 5.464 -10.142 1.00 92.00 204 THR A O 1
ATOM 1559 N N . GLN A 1 205 ? 3.749 7.400 -9.375 1.00 92.38 205 GLN A N 1
ATOM 1560 C CA . GLN A 1 205 ? 4.714 7.570 -10.467 1.00 92.38 205 GLN A CA 1
ATOM 1561 C C . GLN A 1 205 ? 5.760 6.448 -10.454 1.00 92.38 205 GLN A C 1
ATOM 1563 O O . GLN A 1 205 ? 5.984 5.809 -11.484 1.00 92.38 205 GLN A O 1
ATOM 1568 N N . TYR A 1 206 ? 6.323 6.144 -9.280 1.00 95.00 206 TYR A N 1
ATOM 1569 C CA . TYR A 1 206 ? 7.239 5.016 -9.100 1.00 95.00 206 TYR A CA 1
ATOM 1570 C C . TYR A 1 206 ? 6.614 3.692 -9.538 1.00 95.00 206 TYR A C 1
ATOM 1572 O O . TYR A 1 206 ? 7.178 2.979 -10.364 1.00 95.00 206 TYR A O 1
ATOM 1580 N N . ALA A 1 207 ? 5.397 3.405 -9.078 1.00 95.00 207 ALA A N 1
ATOM 1581 C CA . ALA A 1 207 ? 4.664 2.201 -9.451 1.00 95.00 207 ALA A CA 1
ATOM 1582 C C . ALA A 1 207 ? 4.451 2.071 -10.969 1.00 95.00 207 ALA A C 1
ATOM 1584 O O . ALA A 1 207 ? 4.478 0.964 -11.514 1.00 95.00 207 ALA A O 1
ATOM 1585 N N . HIS A 1 208 ? 4.264 3.187 -11.681 1.00 93.50 208 HIS A N 1
ATOM 1586 C CA . HIS A 1 208 ? 4.192 3.170 -13.139 1.00 93.50 208 HIS A CA 1
ATOM 1587 C C . HIS A 1 208 ? 5.529 2.782 -13.782 1.00 93.50 208 HIS A C 1
ATOM 1589 O O . HIS A 1 208 ? 5.537 1.965 -14.701 1.00 93.50 208 HIS A O 1
ATOM 1595 N N . MET A 1 209 ? 6.650 3.295 -13.272 1.00 94.75 209 MET A N 1
ATOM 1596 C CA . MET A 1 209 ? 7.981 2.880 -13.727 1.00 94.75 209 MET A CA 1
ATOM 1597 C C . MET A 1 209 ? 8.244 1.402 -13.413 1.00 94.75 209 MET A C 1
ATOM 1599 O O . MET A 1 209 ? 8.709 0.676 -14.287 1.00 94.75 209 MET A O 1
ATOM 1603 N N . CYS A 1 210 ? 7.857 0.908 -12.229 1.00 95.00 210 CYS A N 1
ATOM 1604 C CA . CYS A 1 210 ? 7.938 -0.519 -11.896 1.00 95.00 210 CYS A CA 1
ATOM 1605 C C . CYS A 1 210 ? 7.197 -1.389 -12.918 1.00 95.00 210 CYS A C 1
ATOM 1607 O O . CYS A 1 210 ? 7.741 -2.392 -13.378 1.00 95.00 210 CYS A O 1
ATOM 1609 N N . LEU A 1 211 ? 5.979 -0.992 -13.305 1.00 93.38 211 LEU A N 1
ATOM 1610 C CA . LEU A 1 211 ? 5.205 -1.695 -14.328 1.00 93.38 211 LEU A CA 1
ATOM 1611 C C . LEU A 1 211 ? 5.955 -1.739 -15.664 1.00 93.38 211 LEU A C 1
ATOM 1613 O O . LEU A 1 211 ? 6.100 -2.816 -16.235 1.00 93.38 211 LEU A O 1
ATOM 1617 N N . GLN A 1 212 ? 6.474 -0.601 -16.129 1.00 92.44 212 GLN A N 1
ATOM 1618 C CA . GLN A 1 212 ? 7.222 -0.526 -17.387 1.00 92.44 212 GLN A CA 1
ATOM 1619 C C . GLN A 1 212 ? 8.485 -1.405 -17.359 1.00 92.44 212 GLN A C 1
ATOM 1621 O O . GLN A 1 212 ? 8.770 -2.106 -18.329 1.00 92.44 212 GLN A O 1
ATOM 1626 N N . ILE A 1 213 ? 9.209 -1.451 -16.234 1.00 92.00 213 ILE A N 1
ATOM 1627 C CA . ILE A 1 213 ? 10.363 -2.351 -16.055 1.00 92.00 213 ILE A CA 1
ATOM 1628 C C . ILE A 1 213 ? 9.922 -3.823 -16.112 1.00 92.00 213 ILE A C 1
ATOM 1630 O O . ILE A 1 213 ? 10.581 -4.655 -16.742 1.00 92.00 213 ILE A O 1
ATOM 1634 N N . VAL A 1 214 ? 8.796 -4.170 -15.480 1.00 90.44 214 VAL A N 1
ATOM 1635 C CA . VAL A 1 214 ? 8.233 -5.530 -15.531 1.00 90.44 214 VAL A CA 1
ATOM 1636 C C . VAL A 1 214 ? 7.794 -5.906 -16.953 1.00 90.44 214 VAL A C 1
ATOM 1638 O O . VAL A 1 214 ? 8.011 -7.037 -17.391 1.00 90.44 214 VAL A O 1
ATOM 1641 N N . GLU A 1 215 ? 7.213 -4.974 -17.703 1.00 88.44 215 GLU A N 1
ATOM 1642 C CA . GLU A 1 215 ? 6.805 -5.180 -19.095 1.00 88.44 215 GLU A CA 1
ATOM 1643 C C . GLU A 1 215 ? 8.007 -5.355 -20.023 1.00 88.44 215 GLU A C 1
ATOM 1645 O O . GLU A 1 215 ? 7.994 -6.261 -20.859 1.00 88.44 215 GLU A O 1
ATOM 1650 N N . LEU A 1 216 ? 9.092 -4.597 -19.817 1.00 86.44 216 LEU A N 1
ATOM 1651 C CA . LEU A 1 216 ? 10.340 -4.787 -20.561 1.00 86.44 216 LEU A CA 1
ATOM 1652 C C . LEU A 1 216 ? 10.849 -6.227 -20.467 1.00 86.44 216 LEU A C 1
ATOM 1654 O O . LEU A 1 216 ? 11.347 -6.754 -21.461 1.00 86.44 216 LEU A O 1
ATOM 1658 N N . ARG A 1 217 ? 10.655 -6.919 -19.333 1.00 78.69 217 ARG A N 1
ATOM 1659 C CA . ARG A 1 217 ? 11.054 -8.333 -19.193 1.00 78.69 217 ARG A CA 1
ATOM 1660 C C . ARG A 1 217 ? 10.439 -9.234 -20.260 1.00 78.69 217 ARG A C 1
ATOM 1662 O O . ARG A 1 217 ? 11.093 -10.187 -20.673 1.00 78.69 217 ARG A O 1
ATOM 1669 N N . LYS A 1 218 ? 9.205 -8.941 -20.679 1.00 77.25 218 LYS A N 1
ATOM 1670 C CA . LYS A 1 218 ? 8.479 -9.714 -21.693 1.00 77.25 218 LYS A CA 1
ATOM 1671 C C . LYS A 1 218 ? 9.028 -9.438 -23.093 1.00 77.25 218 LYS A C 1
ATOM 1673 O O . LYS A 1 218 ? 9.165 -10.359 -23.882 1.00 77.25 218 LYS A O 1
ATOM 1678 N N . VAL A 1 219 ? 9.401 -8.188 -23.369 1.00 78.62 219 VAL A N 1
ATOM 1679 C CA . VAL A 1 219 ? 9.816 -7.736 -24.710 1.00 78.62 219 VAL A CA 1
ATOM 1680 C C . VAL A 1 219 ? 11.317 -7.944 -24.972 1.00 78.62 219 VAL A C 1
ATOM 1682 O O . VAL A 1 219 ? 11.752 -7.952 -26.120 1.00 78.62 219 VAL A O 1
ATOM 1685 N N . VAL A 1 220 ? 12.140 -8.163 -23.937 1.00 73.00 220 VAL A N 1
ATOM 1686 C CA . VAL A 1 220 ? 13.607 -8.336 -24.062 1.00 73.00 220 VAL A CA 1
ATOM 1687 C C . VAL A 1 220 ? 14.020 -9.447 -25.039 1.00 73.00 220 VAL A C 1
ATOM 1689 O O . VAL A 1 220 ? 15.104 -9.354 -25.622 1.00 73.00 220 VAL A O 1
ATOM 1692 N N . GLN A 1 221 ? 13.180 -10.468 -25.237 1.00 67.19 221 GLN A N 1
ATOM 1693 C CA . GLN A 1 221 ? 13.439 -11.564 -26.179 1.00 67.19 221 GLN A CA 1
ATOM 1694 C C . GLN A 1 221 ? 13.147 -11.195 -27.643 1.00 67.19 221 GLN A C 1
ATOM 1696 O O . GLN A 1 221 ? 13.773 -11.756 -28.536 1.00 67.19 221 GLN A O 1
ATOM 1701 N N . GLU A 1 222 ? 12.247 -10.243 -27.891 1.00 73.00 222 GLU A N 1
ATOM 1702 C CA . GLU A 1 222 ? 11.701 -9.950 -29.226 1.00 73.00 222 GLU A CA 1
ATOM 1703 C C . GLU A 1 222 ? 12.168 -8.594 -29.784 1.00 73.00 222 GLU A C 1
ATOM 1705 O O . GLU A 1 222 ? 12.208 -8.396 -30.996 1.00 73.00 222 GLU A O 1
ATOM 1710 N N . ALA A 1 223 ? 12.553 -7.648 -28.920 1.00 76.25 223 ALA A N 1
ATOM 1711 C CA . ALA A 1 223 ? 12.928 -6.302 -29.342 1.00 76.25 223 ALA A CA 1
ATOM 1712 C C . ALA A 1 223 ? 14.363 -6.172 -29.884 1.00 76.25 223 ALA A C 1
ATOM 1714 O O . ALA A 1 223 ? 15.318 -6.842 -29.455 1.00 76.25 223 ALA A O 1
ATOM 1715 N N . THR A 1 224 ? 14.522 -5.196 -30.785 1.00 75.50 224 THR A N 1
ATOM 1716 C CA . THR A 1 224 ? 15.820 -4.730 -31.283 1.00 75.50 224 THR A CA 1
ATOM 1717 C C . THR A 1 224 ? 16.657 -4.121 -30.156 1.00 75.50 224 THR A C 1
ATOM 1719 O O . THR A 1 224 ? 16.137 -3.623 -29.155 1.00 75.50 224 THR A O 1
ATOM 1722 N N . SER A 1 225 ? 17.984 -4.179 -30.308 1.00 77.50 225 SER A N 1
ATOM 1723 C CA . SER A 1 225 ? 18.913 -3.710 -29.271 1.00 77.50 225 SER A CA 1
ATOM 1724 C C . SER A 1 225 ? 18.769 -2.210 -29.007 1.00 77.50 225 SER A C 1
ATOM 1726 O O . SER A 1 225 ? 18.785 -1.794 -27.852 1.00 77.50 225 SER A O 1
ATOM 1728 N N . ASP A 1 226 ? 18.559 -1.423 -30.062 1.00 81.88 226 ASP A N 1
ATOM 1729 C CA . ASP A 1 226 ? 18.461 0.036 -29.974 1.00 81.88 226 ASP A CA 1
ATOM 1730 C C . ASP A 1 226 ? 17.178 0.480 -29.267 1.00 81.88 226 ASP A C 1
ATOM 1732 O O . ASP A 1 226 ? 17.209 1.389 -28.441 1.00 81.88 226 ASP A O 1
ATOM 1736 N N . TYR A 1 227 ? 16.058 -0.207 -29.525 1.00 83.88 227 TYR A N 1
ATOM 1737 C CA . TYR A 1 227 ? 14.795 0.063 -28.837 1.00 83.88 227 TYR A CA 1
ATOM 1738 C C . TYR A 1 227 ? 14.906 -0.206 -27.333 1.00 83.88 227 TYR A C 1
ATOM 1740 O O . TYR A 1 227 ? 14.471 0.608 -26.519 1.00 83.88 227 TYR A O 1
ATOM 1748 N N . LEU A 1 228 ? 15.512 -1.337 -26.954 1.00 82.88 228 LEU A N 1
ATOM 1749 C CA . LEU A 1 228 ? 15.704 -1.678 -25.546 1.00 82.88 228 LEU A CA 1
ATOM 1750 C C . LEU A 1 228 ? 16.655 -0.709 -24.853 1.00 82.88 228 LEU A C 1
ATOM 1752 O O . LEU A 1 228 ? 16.355 -0.279 -23.744 1.00 82.88 228 LEU A O 1
ATOM 1756 N N . LEU A 1 229 ? 17.767 -0.347 -25.499 1.00 83.94 229 LEU A N 1
ATOM 1757 C CA . LEU A 1 229 ? 18.710 0.624 -24.952 1.00 83.94 229 LEU A CA 1
ATOM 1758 C C . LEU A 1 229 ? 18.015 1.966 -24.704 1.00 83.94 229 LEU A C 1
ATOM 1760 O O . LEU A 1 229 ? 18.075 2.475 -23.589 1.00 83.94 229 LEU A O 1
ATOM 1764 N N . ALA A 1 230 ? 17.282 2.480 -25.695 1.00 87.44 230 ALA A N 1
ATOM 1765 C CA . ALA A 1 230 ? 16.529 3.723 -25.561 1.00 87.44 230 ALA A CA 1
ATOM 1766 C C . ALA A 1 230 ? 15.515 3.660 -24.407 1.00 87.44 230 ALA A C 1
ATOM 1768 O O . ALA A 1 230 ? 15.461 4.577 -23.589 1.00 87.44 230 ALA A O 1
ATOM 1769 N N . LYS A 1 231 ? 14.758 2.559 -24.291 1.00 89.38 231 LYS A N 1
ATOM 1770 C CA . LYS A 1 231 ? 13.772 2.384 -23.214 1.00 89.38 231 LYS A CA 1
ATOM 1771 C C . LYS A 1 231 ? 14.399 2.265 -21.831 1.00 89.38 231 LYS A C 1
ATOM 1773 O O . LYS A 1 231 ? 13.852 2.804 -20.873 1.00 89.38 231 LYS A O 1
ATOM 1778 N N . ILE A 1 232 ? 15.535 1.583 -21.709 1.00 89.12 232 ILE A N 1
ATOM 1779 C CA . ILE A 1 232 ? 16.245 1.488 -20.434 1.00 89.12 232 ILE A CA 1
ATOM 1780 C C . ILE A 1 232 ? 16.809 2.857 -20.037 1.00 89.12 232 ILE A C 1
ATOM 1782 O O . ILE A 1 232 ? 16.653 3.256 -18.887 1.00 89.12 232 ILE A O 1
ATOM 1786 N N . THR A 1 233 ? 17.404 3.602 -20.973 1.00 89.38 233 THR A N 1
ATOM 1787 C CA . THR A 1 233 ? 17.903 4.962 -20.712 1.00 89.38 233 THR A CA 1
ATOM 1788 C C . THR A 1 233 ? 16.776 5.917 -20.314 1.00 89.38 233 THR A C 1
ATOM 1790 O O . THR A 1 233 ? 16.940 6.691 -19.371 1.00 89.38 233 THR A O 1
ATOM 1793 N N . GLU A 1 234 ? 15.620 5.839 -20.979 1.00 93.62 234 GLU A N 1
ATOM 1794 C CA . GLU A 1 234 ? 14.419 6.609 -20.631 1.00 93.62 234 GLU A CA 1
ATOM 1795 C C . GLU A 1 234 ? 13.967 6.312 -19.193 1.00 93.62 234 GLU A C 1
ATOM 1797 O O . GLU A 1 234 ? 13.771 7.237 -18.405 1.00 93.62 234 GLU A O 1
ATOM 1802 N N . LEU A 1 235 ? 13.868 5.031 -18.823 1.00 93.69 235 LEU A N 1
ATOM 1803 C CA . LEU A 1 235 ? 13.463 4.608 -17.480 1.00 93.69 235 LEU A CA 1
ATOM 1804 C C . LEU A 1 235 ? 14.473 4.978 -16.396 1.00 93.69 235 LEU A C 1
ATOM 1806 O O . LEU A 1 235 ? 14.066 5.425 -15.328 1.00 93.69 235 LEU A O 1
ATOM 1810 N N . ALA A 1 236 ? 15.771 4.818 -16.658 1.00 93.00 236 ALA A N 1
ATOM 1811 C CA . ALA A 1 236 ? 16.819 5.228 -15.728 1.00 93.00 236 ALA A CA 1
ATOM 1812 C C . ALA A 1 236 ? 16.747 6.740 -15.462 1.00 93.00 236 ALA A C 1
ATOM 1814 O O . ALA A 1 236 ? 16.700 7.165 -14.312 1.00 93.00 236 ALA A O 1
ATOM 1815 N N . THR A 1 237 ? 16.598 7.541 -16.522 1.00 94.00 237 THR A N 1
ATOM 1816 C CA . THR A 1 237 ? 16.432 9.000 -16.412 1.00 94.00 237 THR A CA 1
ATOM 1817 C C . THR A 1 237 ? 15.159 9.373 -15.643 1.00 94.00 237 THR A C 1
ATOM 1819 O O . THR A 1 237 ? 15.158 10.304 -14.837 1.00 94.00 237 THR A O 1
ATOM 1822 N N . ALA A 1 238 ? 14.055 8.658 -15.874 1.00 94.94 238 ALA A N 1
ATOM 1823 C CA . ALA A 1 238 ? 12.810 8.880 -15.147 1.00 94.94 238 ALA A CA 1
ATOM 1824 C C . ALA A 1 238 ? 12.949 8.544 -13.651 1.00 94.94 238 ALA A C 1
ATOM 1826 O O . ALA A 1 238 ? 12.464 9.308 -12.815 1.00 94.94 238 ALA A O 1
ATOM 1827 N N . LEU A 1 239 ? 13.651 7.457 -13.310 1.00 94.81 239 LEU A N 1
ATOM 1828 C CA . LEU A 1 239 ? 13.958 7.078 -11.927 1.00 94.81 239 LEU A CA 1
ATOM 1829 C C . LEU A 1 239 ? 14.849 8.114 -11.237 1.00 94.81 239 LEU A C 1
ATOM 1831 O O . LEU A 1 239 ? 14.558 8.482 -10.101 1.00 94.81 239 LEU A O 1
ATOM 1835 N N . ASP A 1 240 ? 15.880 8.616 -11.922 1.00 93.31 240 ASP A N 1
ATOM 1836 C CA . ASP A 1 240 ? 16.749 9.691 -11.429 1.00 93.31 240 ASP A CA 1
ATOM 1837 C C . ASP A 1 240 ? 15.940 10.942 -11.078 1.00 93.31 240 ASP A C 1
ATOM 1839 O O . ASP A 1 240 ? 16.056 11.497 -9.984 1.00 93.31 240 ASP A O 1
ATOM 1843 N N . ASN A 1 241 ? 15.087 11.378 -12.008 1.00 92.69 241 ASN A N 1
ATOM 1844 C CA . ASN A 1 241 ? 14.249 12.558 -11.823 1.00 92.69 241 ASN A CA 1
ATOM 1845 C C . ASN A 1 241 ? 13.238 12.358 -10.692 1.00 92.69 241 ASN A C 1
ATOM 1847 O O . ASN A 1 241 ? 13.037 13.264 -9.887 1.00 92.69 241 ASN A O 1
ATOM 1851 N N . TRP A 1 242 ? 12.625 11.177 -10.604 1.00 93.44 242 TRP A N 1
ATOM 1852 C CA . TRP A 1 242 ? 11.714 10.834 -9.517 1.00 93.44 242 TRP A CA 1
ATOM 1853 C C . TRP A 1 242 ? 12.420 10.844 -8.157 1.00 93.44 242 TRP A C 1
ATOM 1855 O O . TRP A 1 242 ? 11.928 11.482 -7.227 1.00 93.44 242 TRP A O 1
ATOM 1865 N N . HIS A 1 243 ? 13.590 10.213 -8.043 1.00 91.25 243 HIS A N 1
ATOM 1866 C CA . HIS A 1 243 ? 14.348 10.163 -6.795 1.00 91.25 243 HIS A CA 1
ATOM 1867 C C . HIS A 1 243 ? 14.753 11.572 -6.343 1.00 91.25 243 HIS A C 1
ATOM 1869 O O . HIS A 1 243 ? 14.445 11.960 -5.216 1.00 91.25 243 HIS A O 1
ATOM 1875 N N . LYS A 1 244 ? 15.309 12.385 -7.256 1.00 88.44 244 LYS A N 1
ATOM 1876 C CA . LYS A 1 244 ? 15.598 13.807 -7.001 1.00 88.44 244 LYS A CA 1
ATOM 1877 C C . LYS A 1 244 ? 14.352 14.577 -6.590 1.00 88.44 244 LYS A C 1
ATOM 1879 O O . LYS A 1 244 ? 14.397 15.361 -5.652 1.00 88.44 244 LYS A O 1
ATOM 1884 N N . SER A 1 245 ? 13.212 14.318 -7.232 1.00 85.12 245 SER A N 1
ATOM 1885 C CA . SER A 1 245 ? 11.961 14.999 -6.898 1.00 85.12 245 SER A CA 1
ATOM 1886 C C . SER A 1 245 ? 11.466 14.707 -5.480 1.00 85.12 245 SER A C 1
ATOM 1888 O O . SER A 1 245 ? 10.706 15.501 -4.942 1.00 85.12 245 SER A O 1
ATOM 1890 N N . ILE A 1 246 ? 11.880 13.603 -4.859 1.00 82.81 246 ILE A N 1
ATOM 1891 C CA . ILE A 1 246 ? 11.538 13.291 -3.468 1.00 82.81 246 ILE A CA 1
ATOM 1892 C C . ILE A 1 246 ? 12.582 13.879 -2.514 1.00 82.81 246 ILE A C 1
ATOM 1894 O O . ILE A 1 246 ? 12.218 14.420 -1.471 1.00 82.81 246 ILE A O 1
ATOM 1898 N N . THR A 1 247 ? 13.868 13.787 -2.864 1.00 77.56 247 THR A N 1
ATOM 1899 C CA . THR A 1 247 ? 14.977 14.213 -1.996 1.00 77.56 247 THR A CA 1
ATOM 1900 C C . THR A 1 247 ? 15.232 15.717 -2.008 1.00 77.56 247 THR A C 1
ATOM 1902 O O . THR A 1 247 ? 15.658 16.266 -0.997 1.00 77.56 247 THR A O 1
ATOM 1905 N N . GLU A 1 248 ? 14.996 16.379 -3.141 1.00 74.31 248 GLU A N 1
ATOM 1906 C CA . GLU A 1 248 ? 15.316 17.794 -3.366 1.00 74.31 248 GLU A CA 1
ATOM 1907 C C . GLU A 1 248 ? 14.076 18.699 -3.294 1.00 74.31 248 GLU A C 1
ATOM 1909 O O . GLU A 1 248 ? 14.200 19.863 -2.911 1.00 74.31 248 GLU A O 1
ATOM 1914 N N . ASN A 1 249 ? 12.874 18.196 -3.615 1.00 60.12 249 ASN A N 1
ATOM 1915 C CA . ASN A 1 249 ? 11.658 18.999 -3.451 1.00 60.12 249 ASN A CA 1
ATOM 1916 C C . ASN A 1 249 ? 11.204 19.035 -1.988 1.00 60.12 249 ASN A C 1
ATOM 1918 O O . ASN A 1 249 ? 11.472 18.128 -1.203 1.00 60.12 249 ASN A O 1
ATOM 1922 N N . ALA A 1 250 ? 10.435 20.076 -1.655 1.00 57.66 250 ALA A N 1
ATOM 1923 C CA . ALA A 1 250 ? 9.966 20.455 -0.319 1.00 57.66 250 ALA A CA 1
ATOM 1924 C C . ALA A 1 250 ? 9.205 19.381 0.493 1.00 57.66 250 ALA A C 1
ATOM 1926 O O . ALA A 1 250 ? 8.856 19.652 1.638 1.00 57.66 250 ALA A O 1
ATOM 1927 N N . VAL A 1 251 ? 8.980 18.176 -0.043 1.00 64.62 251 VAL A N 1
ATOM 1928 C CA . VAL A 1 251 ? 8.306 17.070 0.649 1.00 64.62 251 VAL A CA 1
ATOM 1929 C C . VAL A 1 251 ? 9.129 16.618 1.856 1.00 64.62 251 VAL A C 1
ATOM 1931 O O . VAL A 1 251 ? 8.680 16.809 2.979 1.00 64.62 251 VAL A O 1
ATOM 1934 N N . ILE A 1 252 ? 10.356 16.114 1.669 1.00 67.81 252 ILE A N 1
ATOM 1935 C CA . ILE A 1 252 ? 11.219 15.684 2.788 1.00 67.81 252 ILE A CA 1
ATOM 1936 C C . ILE A 1 252 ? 11.600 16.850 3.722 1.00 67.81 252 ILE A C 1
ATOM 1938 O O . ILE A 1 252 ? 11.466 16.686 4.935 1.00 67.81 252 ILE A O 1
ATOM 1942 N N . PRO A 1 253 ? 12.000 18.038 3.223 1.00 65.88 253 PRO A N 1
ATOM 1943 C CA . PRO A 1 253 ? 12.315 19.186 4.078 1.00 65.88 253 PRO A CA 1
ATOM 1944 C C . PRO A 1 253 ? 11.145 19.717 4.925 1.00 65.88 253 PRO A C 1
ATOM 1946 O O . PRO A 1 253 ? 11.382 20.479 5.859 1.00 65.88 253 PRO A O 1
ATOM 1949 N N . SER A 1 254 ? 9.894 19.360 4.605 1.00 69.00 254 SER A N 1
ATOM 1950 C CA . SER A 1 254 ? 8.703 19.763 5.375 1.00 69.00 254 SER A CA 1
ATOM 1951 C C . SER A 1 254 ? 8.334 18.806 6.513 1.00 69.00 254 SER A C 1
ATOM 1953 O O . SER A 1 254 ? 7.429 19.109 7.293 1.00 69.00 254 SER A O 1
ATOM 1955 N N . LEU A 1 255 ? 9.012 17.660 6.608 1.00 78.12 255 LEU A N 1
ATOM 1956 C CA . LEU A 1 255 ? 8.729 16.610 7.581 1.00 78.12 255 LEU A CA 1
ATOM 1957 C C . LEU A 1 255 ? 9.571 16.756 8.850 1.00 78.12 255 LEU A C 1
ATOM 1959 O O . LEU A 1 255 ? 10.670 17.308 8.837 1.00 78.12 255 LEU A O 1
ATOM 1963 N N . GLU A 1 256 ? 9.072 16.189 9.949 1.00 84.19 256 GLU A N 1
ATOM 1964 C CA . GLU A 1 256 ? 9.885 15.970 11.147 1.00 84.19 256 GLU A CA 1
ATOM 1965 C C . GLU A 1 256 ? 11.085 15.070 10.824 1.00 84.19 256 GLU A C 1
ATOM 1967 O O . GLU A 1 256 ? 10.994 14.173 9.984 1.00 84.19 256 GLU A O 1
ATOM 1972 N N . GLU A 1 257 ? 12.209 15.286 11.510 1.00 84.00 257 GLU A N 1
ATOM 1973 C CA . GLU A 1 257 ? 13.508 14.698 11.155 1.00 84.00 257 GLU A CA 1
ATOM 1974 C C . GLU A 1 257 ? 13.469 13.167 10.998 1.00 84.00 257 GLU A C 1
ATOM 1976 O O . GLU A 1 257 ? 14.011 12.614 10.039 1.00 84.00 257 GLU A O 1
ATOM 1981 N N . GLU A 1 258 ? 12.803 12.460 11.912 1.00 85.69 258 GLU A N 1
ATOM 1982 C CA . GLU A 1 258 ? 12.716 11.000 11.838 1.00 85.69 258 GLU A CA 1
ATOM 1983 C C . GLU A 1 258 ? 11.843 10.516 10.676 1.00 85.69 258 GLU A C 1
ATOM 1985 O O . GLU A 1 258 ? 12.188 9.537 10.011 1.00 85.69 258 GLU A O 1
ATOM 1990 N N . ALA A 1 259 ? 10.735 11.209 10.406 1.00 85.44 259 ALA A N 1
ATOM 1991 C CA . ALA A 1 259 ? 9.849 10.895 9.292 1.00 85.44 259 ALA A CA 1
ATOM 1992 C C . ALA A 1 259 ? 10.532 11.188 7.946 1.00 85.44 259 ALA A C 1
ATOM 1994 O O . ALA A 1 259 ? 10.506 10.352 7.044 1.00 85.44 259 ALA A O 1
ATOM 1995 N N . ALA A 1 260 ? 11.232 12.322 7.843 1.00 86.00 260 ALA A N 1
ATOM 1996 C CA . ALA A 1 260 ? 12.081 12.674 6.707 1.00 86.00 260 ALA A CA 1
ATOM 1997 C C . ALA A 1 260 ? 13.117 11.575 6.419 1.00 86.00 260 ALA A C 1
ATOM 1999 O O . ALA A 1 260 ? 13.277 11.145 5.274 1.00 86.00 260 ALA A O 1
ATOM 2000 N N . ARG A 1 261 ? 13.778 11.065 7.468 1.00 87.19 261 ARG A N 1
ATOM 2001 C CA . ARG A 1 261 ? 14.765 9.982 7.367 1.00 87.19 261 ARG A CA 1
ATOM 2002 C C . ARG A 1 261 ? 14.144 8.683 6.850 1.00 87.19 261 ARG A C 1
ATOM 2004 O O . ARG A 1 261 ? 14.732 8.047 5.978 1.00 87.19 261 ARG A O 1
ATOM 2011 N N . ARG A 1 262 ? 12.966 8.292 7.353 1.00 88.38 262 ARG A N 1
ATOM 2012 C CA . ARG A 1 262 ? 12.253 7.079 6.906 1.00 88.38 262 ARG A CA 1
ATOM 2013 C C . ARG A 1 262 ? 11.805 7.179 5.450 1.00 88.38 262 ARG A C 1
ATOM 2015 O O . ARG A 1 262 ? 12.109 6.280 4.669 1.00 88.38 262 ARG A O 1
ATOM 2022 N N . VAL A 1 263 ? 11.166 8.286 5.066 1.00 87.88 263 VAL A N 1
ATOM 2023 C CA . VAL A 1 263 ? 10.728 8.533 3.680 1.00 87.88 263 VAL A CA 1
ATOM 2024 C C . VAL A 1 263 ? 11.924 8.556 2.725 1.00 87.88 263 VAL A C 1
ATOM 2026 O O . VAL A 1 263 ? 11.895 7.900 1.683 1.00 87.88 263 VAL A O 1
ATOM 2029 N N . GLY A 1 264 ? 13.006 9.248 3.096 1.00 88.44 264 GLY A N 1
ATOM 2030 C CA . GLY A 1 264 ? 14.238 9.286 2.306 1.00 88.44 264 GLY A CA 1
ATOM 2031 C C . GLY A 1 264 ? 14.878 7.907 2.146 1.00 88.44 264 GLY A C 1
ATOM 2032 O O . GLY A 1 264 ? 15.273 7.534 1.043 1.00 88.44 264 GLY A O 1
ATOM 2033 N N . HIS A 1 265 ? 14.923 7.112 3.217 1.00 88.94 265 HIS A N 1
ATOM 2034 C CA . HIS A 1 265 ? 15.438 5.746 3.160 1.00 88.94 265 HIS A CA 1
ATOM 2035 C C . HIS A 1 265 ? 14.578 4.840 2.265 1.00 88.94 265 HIS A C 1
ATOM 2037 O O . HIS A 1 265 ? 15.116 4.092 1.451 1.00 88.94 265 HIS A O 1
ATOM 2043 N N . GLN A 1 266 ? 13.248 4.937 2.355 1.00 89.81 266 GLN A N 1
ATOM 2044 C CA . GLN A 1 266 ? 12.340 4.179 1.494 1.00 89.81 266 GLN A CA 1
ATOM 2045 C C . GLN A 1 266 ? 12.547 4.525 0.013 1.00 89.81 266 GLN A C 1
ATOM 2047 O O . GLN A 1 266 ? 12.675 3.617 -0.811 1.00 89.81 266 GLN A O 1
ATOM 2052 N N . ALA A 1 267 ? 12.628 5.817 -0.320 1.00 90.75 267 ALA A N 1
ATOM 2053 C CA . ALA A 1 267 ? 12.868 6.278 -1.686 1.00 90.75 267 ALA A CA 1
ATOM 2054 C C . ALA A 1 267 ? 14.231 5.809 -2.219 1.00 90.75 267 ALA A C 1
ATOM 2056 O O . ALA A 1 267 ? 14.320 5.334 -3.353 1.00 90.75 267 ALA A O 1
ATOM 2057 N N . PHE A 1 268 ? 15.272 5.862 -1.382 1.00 91.56 268 PHE A N 1
ATOM 2058 C CA . PHE A 1 268 ? 16.601 5.346 -1.705 1.00 91.56 268 PHE A CA 1
ATOM 2059 C C . PHE A 1 268 ? 16.563 3.848 -2.036 1.00 91.56 268 PHE A C 1
ATOM 2061 O O . PHE A 1 268 ? 17.096 3.431 -3.067 1.00 91.56 268 PHE A O 1
ATOM 2068 N N . CYS A 1 269 ? 15.917 3.036 -1.194 1.00 92.19 269 CYS A N 1
ATOM 2069 C CA . CYS A 1 269 ? 15.803 1.593 -1.406 1.00 92.19 269 CYS A CA 1
ATOM 2070 C C . CYS A 1 269 ? 15.024 1.266 -2.688 1.00 92.19 269 CYS A C 1
ATOM 2072 O O . CYS A 1 269 ? 15.470 0.440 -3.480 1.00 92.19 269 CYS A O 1
ATOM 2074 N N . GLN A 1 270 ? 13.904 1.952 -2.926 1.00 93.56 270 GLN A N 1
ATOM 2075 C CA . GLN A 1 270 ? 13.087 1.796 -4.135 1.00 93.56 270 GLN A CA 1
ATOM 2076 C C . GLN A 1 270 ? 13.861 2.151 -5.410 1.00 93.56 270 GLN A C 1
ATOM 2078 O O . GLN A 1 270 ? 13.845 1.397 -6.382 1.00 93.56 270 GLN A O 1
ATOM 2083 N N . TYR A 1 271 ? 14.581 3.273 -5.396 1.00 94.25 271 TYR A N 1
ATOM 2084 C CA . TYR A 1 271 ? 15.399 3.712 -6.522 1.00 94.25 271 TYR A CA 1
ATOM 2085 C C . TYR A 1 271 ? 16.453 2.660 -6.904 1.00 94.25 271 TYR A C 1
ATOM 2087 O O . TYR A 1 271 ? 16.510 2.222 -8.055 1.00 94.25 271 TYR A O 1
ATOM 2095 N N . HIS A 1 272 ? 17.238 2.189 -5.930 1.00 93.31 272 HIS A N 1
ATOM 2096 C CA . HIS A 1 272 ? 18.301 1.213 -6.186 1.00 93.31 272 HIS A CA 1
ATOM 2097 C C . HIS A 1 272 ? 17.757 -0.177 -6.543 1.00 93.31 272 HIS A C 1
ATOM 2099 O O . HIS A 1 272 ? 18.332 -0.857 -7.392 1.00 93.31 272 HIS A O 1
ATOM 2105 N N . GLU A 1 273 ? 16.632 -0.596 -5.956 1.00 93.75 273 GLU A N 1
ATOM 2106 C CA . GLU A 1 273 ? 15.942 -1.834 -6.337 1.00 93.75 273 GLU A CA 1
ATOM 2107 C C . GLU A 1 273 ? 15.512 -1.796 -7.813 1.00 93.75 273 GLU A C 1
ATOM 2109 O O . GLU A 1 273 ? 15.767 -2.738 -8.571 1.00 93.75 273 GLU A O 1
ATOM 2114 N N . ALA A 1 274 ? 14.908 -0.691 -8.255 1.00 94.00 274 ALA A N 1
ATOM 2115 C CA . ALA A 1 274 ? 14.485 -0.527 -9.641 1.00 94.00 274 ALA A CA 1
ATOM 2116 C C . ALA A 1 274 ? 15.666 -0.490 -10.622 1.00 94.00 274 ALA A C 1
ATOM 2118 O O . ALA A 1 274 ? 15.609 -1.153 -11.665 1.00 94.00 274 ALA A O 1
ATOM 2119 N N . LEU A 1 275 ? 16.753 0.206 -10.274 1.00 91.38 275 LEU A N 1
ATOM 2120 C CA . LEU A 1 275 ? 17.981 0.207 -11.072 1.00 91.38 275 LEU A CA 1
ATOM 2121 C C . LEU A 1 275 ? 18.588 -1.188 -11.205 1.00 91.38 275 LEU A C 1
ATOM 2123 O O . LEU A 1 275 ? 18.910 -1.604 -12.316 1.00 91.38 275 LEU A O 1
ATOM 2127 N N . LEU A 1 276 ? 18.672 -1.949 -10.111 1.00 90.75 276 LEU A N 1
ATOM 2128 C CA . LEU A 1 276 ? 19.183 -3.319 -10.146 1.00 90.75 276 LEU A CA 1
ATOM 2129 C C . LEU A 1 276 ? 18.384 -4.181 -11.133 1.00 90.75 276 LEU A C 1
ATOM 2131 O O . LEU A 1 276 ? 18.942 -4.981 -11.889 1.00 90.75 276 LEU A O 1
ATOM 2135 N N . HIS A 1 277 ? 17.062 -4.011 -11.161 1.00 89.12 277 HIS A N 1
ATOM 2136 C CA . HIS A 1 277 ? 16.223 -4.707 -12.124 1.00 89.12 277 HIS A CA 1
ATOM 2137 C C . HIS A 1 277 ? 16.477 -4.267 -13.569 1.00 89.12 277 HIS A C 1
ATOM 2139 O O . HIS A 1 277 ? 16.494 -5.140 -14.437 1.00 89.12 277 HIS A O 1
ATOM 2145 N N . LEU A 1 278 ? 16.717 -2.979 -13.829 1.00 86.62 278 LEU A N 1
ATOM 2146 C CA . LEU A 1 278 ? 17.108 -2.472 -15.149 1.00 86.62 278 LEU A CA 1
ATOM 2147 C C . LEU A 1 278 ? 18.480 -3.005 -15.598 1.00 86.62 278 LEU A C 1
ATOM 2149 O O . LEU A 1 278 ? 18.616 -3.479 -16.725 1.00 86.62 278 LEU A O 1
ATOM 2153 N N . GLU A 1 279 ? 19.484 -3.014 -14.724 1.00 78.12 279 GLU A N 1
ATOM 2154 C CA . GLU A 1 279 ? 20.838 -3.495 -15.038 1.00 78.12 279 GLU A CA 1
ATOM 2155 C C . GLU A 1 279 ? 20.892 -5.003 -15.304 1.00 78.12 279 GLU A C 1
ATOM 2157 O O . GLU A 1 279 ? 21.587 -5.472 -16.212 1.00 78.12 279 GLU A O 1
ATOM 2162 N N . LEU A 1 280 ? 20.087 -5.792 -14.588 1.00 69.38 280 LEU A N 1
ATOM 2163 C CA . LEU A 1 280 ? 19.938 -7.221 -14.871 1.00 69.38 280 LEU A CA 1
ATOM 2164 C C . LEU A 1 280 ? 19.435 -7.488 -16.302 1.00 69.38 280 LEU A C 1
ATOM 2166 O O . LEU A 1 280 ? 19.729 -8.553 -16.857 1.00 69.38 280 LEU A O 1
ATOM 2170 N N . HIS A 1 281 ? 18.710 -6.551 -16.925 1.00 66.19 281 HIS A N 1
ATOM 2171 C CA . HIS A 1 281 ? 18.330 -6.663 -18.336 1.00 66.19 281 HIS A CA 1
ATOM 2172 C C . HIS A 1 281 ? 19.521 -6.492 -19.280 1.00 66.19 281 HIS A C 1
ATOM 2174 O O . HIS A 1 281 ? 19.641 -7.275 -20.227 1.00 66.19 281 HIS A O 1
ATOM 2180 N N . PHE A 1 282 ? 20.440 -5.568 -18.986 1.00 61.62 282 PHE A N 1
ATOM 2181 C CA . PHE A 1 282 ? 21.701 -5.444 -19.723 1.00 61.62 282 PHE A CA 1
ATOM 2182 C C . PHE A 1 282 ? 22.535 -6.725 -19.629 1.00 61.62 282 PHE A C 1
ATOM 2184 O O . PHE A 1 282 ? 22.979 -7.256 -20.650 1.00 61.62 282 PHE A O 1
ATOM 2191 N N . TYR A 1 283 ? 22.692 -7.272 -18.419 1.00 58.25 283 TYR A N 1
ATOM 2192 C CA . TYR A 1 283 ? 23.534 -8.450 -18.197 1.00 58.25 283 TYR A CA 1
ATOM 2193 C C . TYR A 1 283 ? 22.972 -9.733 -18.834 1.00 58.25 283 TYR A C 1
ATOM 2195 O O . TYR A 1 283 ? 23.712 -10.549 -19.385 1.00 58.25 283 TYR A O 1
ATOM 2203 N N . LYS A 1 284 ? 21.647 -9.938 -18.806 1.00 58.00 284 LYS A N 1
ATOM 2204 C CA . LYS A 1 284 ? 21.034 -11.105 -19.465 1.00 58.00 284 LYS A CA 1
ATOM 2205 C C . LYS A 1 284 ? 21.252 -11.093 -20.977 1.00 58.00 284 LYS A C 1
ATOM 2207 O O . LYS A 1 284 ? 21.472 -12.153 -21.557 1.00 58.00 284 LYS A O 1
ATOM 2212 N N . ARG A 1 285 ? 21.220 -9.919 -21.614 1.00 55.25 285 ARG A N 1
ATOM 2213 C CA . ARG A 1 285 ? 21.395 -9.809 -23.067 1.00 55.25 285 ARG A CA 1
ATOM 2214 C C . ARG A 1 285 ? 22.854 -9.917 -23.494 1.00 55.25 285 ARG A C 1
ATOM 2216 O O . ARG A 1 285 ? 23.103 -10.558 -24.508 1.00 55.25 285 ARG A O 1
ATOM 2223 N N . SER A 1 286 ? 23.811 -9.397 -22.719 1.00 55.72 286 SER A N 1
ATOM 2224 C CA . SER A 1 286 ? 25.233 -9.639 -23.000 1.00 55.72 286 SER A CA 1
ATOM 2225 C C . SER A 1 286 ? 25.538 -11.139 -22.970 1.00 55.72 286 SER A C 1
ATOM 2227 O O . SER A 1 286 ? 26.108 -11.658 -23.923 1.00 55.72 286 SER A O 1
ATOM 2229 N N . ARG A 1 287 ? 25.033 -11.885 -21.978 1.00 51.00 287 ARG A N 1
ATOM 2230 C CA . ARG A 1 287 ? 25.151 -13.355 -21.954 1.00 51.00 287 ARG A CA 1
ATOM 2231 C C . ARG A 1 287 ? 24.510 -14.057 -23.155 1.00 51.00 287 ARG A C 1
ATOM 2233 O O . ARG A 1 287 ? 25.084 -15.028 -23.626 1.00 51.00 287 ARG A O 1
ATOM 2240 N N . ILE A 1 288 ? 23.361 -13.591 -23.652 1.00 50.28 288 ILE A N 1
ATOM 2241 C CA . ILE A 1 288 ? 22.705 -14.169 -24.842 1.00 50.28 288 ILE A CA 1
ATOM 2242 C C . ILE A 1 288 ? 23.497 -13.850 -26.121 1.00 50.28 288 ILE A C 1
ATOM 2244 O O . ILE A 1 288 ? 23.695 -14.736 -26.944 1.00 50.28 288 ILE A O 1
ATOM 2248 N N . LEU A 1 289 ? 24.017 -12.626 -26.261 1.00 38.03 289 LEU A N 1
ATOM 2249 C CA . LEU A 1 289 ? 24.897 -12.237 -27.371 1.00 38.03 289 LEU A CA 1
ATOM 2250 C C . LEU A 1 289 ? 26.215 -13.032 -27.375 1.00 38.03 289 LEU A C 1
ATOM 2252 O O . LEU A 1 289 ? 26.729 -13.346 -28.445 1.00 38.03 289 LEU A O 1
ATOM 2256 N N . PHE A 1 290 ? 26.725 -13.416 -26.200 1.00 38.91 290 PHE A N 1
ATOM 2257 C CA . PHE A 1 290 ? 27.894 -14.293 -26.056 1.00 38.91 290 PHE A CA 1
ATOM 2258 C C . PHE A 1 290 ? 27.565 -15.800 -26.076 1.00 38.91 290 PHE A C 1
ATOM 2260 O O . PHE A 1 290 ? 28.485 -16.612 -26.055 1.00 38.91 290 PHE A O 1
ATOM 2267 N N . ALA A 1 291 ? 26.287 -16.190 -26.139 1.00 37.50 291 ALA A N 1
ATOM 2268 C CA . ALA A 1 291 ? 25.838 -17.588 -26.172 1.00 37.50 291 ALA A CA 1
ATOM 2269 C C . ALA A 1 291 ? 25.328 -18.042 -27.558 1.00 37.50 291 ALA A C 1
ATOM 2271 O O . ALA A 1 291 ? 24.681 -19.084 -27.663 1.00 37.50 291 ALA A O 1
ATOM 2272 N N . CYS A 1 292 ? 25.634 -17.302 -28.630 1.00 27.45 292 CYS A N 1
ATOM 2273 C CA . CYS A 1 292 ? 25.485 -17.794 -30.002 1.00 27.45 292 CYS A CA 1
ATOM 2274 C C . CYS A 1 292 ? 26.664 -18.730 -30.370 1.00 27.45 292 CYS A C 1
ATOM 2276 O O . CYS A 1 292 ? 27.820 -18.400 -30.091 1.00 27.45 292 CYS A O 1
ATOM 2278 N N . PRO A 1 293 ? 26.413 -19.903 -30.987 1.00 38.09 293 PRO A N 1
ATOM 2279 C CA . PRO A 1 293 ? 27.382 -20.992 -31.094 1.00 38.09 293 PRO A CA 1
ATOM 2280 C C . PRO A 1 293 ? 28.415 -20.717 -32.193 1.00 38.09 293 PRO A C 1
ATOM 2282 O O . PRO A 1 293 ? 28.190 -20.987 -33.368 1.00 38.09 293 PRO A O 1
ATOM 2285 N N . GLY A 1 294 ? 29.563 -20.176 -31.795 1.00 34.88 294 GLY A N 1
ATOM 2286 C CA . GLY A 1 294 ? 30.739 -20.029 -32.663 1.00 34.88 294 GLY A CA 1
ATOM 2287 C C . GLY A 1 294 ? 32.080 -20.157 -31.941 1.00 34.88 294 GLY A C 1
ATOM 2288 O O . GLY A 1 294 ? 33.113 -20.248 -32.591 1.00 34.88 294 GLY A O 1
ATOM 2289 N N . PHE A 1 295 ? 32.082 -20.220 -30.609 1.00 31.92 295 PHE A N 1
ATOM 2290 C CA . PHE A 1 295 ? 33.281 -20.466 -29.814 1.00 31.92 295 PHE A CA 1
ATOM 2291 C C . PHE A 1 295 ? 33.007 -21.588 -28.816 1.00 31.92 295 PHE A C 1
ATOM 2293 O O . PHE A 1 295 ? 32.728 -21.366 -27.641 1.00 31.92 295 PHE A O 1
ATOM 2300 N N . ALA A 1 296 ? 33.116 -22.825 -29.299 1.00 36.50 296 ALA A N 1
ATOM 2301 C CA . ALA A 1 296 ? 33.554 -23.917 -28.446 1.00 36.50 296 ALA A CA 1
ATOM 2302 C C . ALA A 1 296 ? 35.025 -23.651 -28.091 1.00 36.50 296 ALA A C 1
ATOM 2304 O O . ALA A 1 296 ? 35.938 -24.124 -28.760 1.00 36.50 296 ALA A O 1
ATOM 2305 N N . ALA A 1 297 ? 35.257 -22.830 -27.072 1.00 31.89 297 ALA A N 1
ATOM 2306 C CA . ALA A 1 297 ? 36.504 -22.868 -26.332 1.00 31.89 297 ALA A CA 1
ATOM 2307 C C . ALA A 1 297 ? 36.188 -23.577 -25.018 1.00 31.89 297 ALA A C 1
ATOM 2309 O O . ALA A 1 297 ? 35.589 -23.002 -24.110 1.00 31.89 297 ALA A O 1
ATOM 2310 N N . GLU A 1 298 ? 36.530 -24.863 -24.971 1.00 30.14 298 GLU A N 1
ATOM 2311 C CA . GLU A 1 298 ? 36.619 -25.630 -23.734 1.00 30.14 298 GLU A CA 1
ATOM 2312 C C . GLU A 1 298 ? 37.287 -24.781 -22.641 1.00 30.14 298 GLU A C 1
ATOM 2314 O O . GLU A 1 298 ? 38.363 -24.216 -22.880 1.00 30.14 298 GLU A O 1
ATOM 2319 N N . PRO A 1 299 ? 36.746 -24.717 -21.416 1.00 32.53 299 PRO A N 1
ATOM 2320 C CA . PRO A 1 299 ? 37.571 -24.323 -20.298 1.00 32.53 299 PRO A CA 1
ATOM 2321 C C . PRO A 1 299 ? 38.529 -25.489 -20.038 1.00 32.53 299 PRO A C 1
ATOM 2323 O O . PRO A 1 299 ? 38.150 -26.498 -19.442 1.00 32.53 299 PRO A O 1
ATOM 2326 N N . ARG A 1 300 ? 39.787 -25.359 -20.483 1.00 31.42 300 ARG A N 1
ATOM 2327 C CA . ARG A 1 300 ? 40.897 -26.152 -19.942 1.00 31.42 300 ARG A CA 1
ATOM 2328 C C . ARG A 1 300 ? 41.036 -25.808 -18.460 1.00 31.42 300 ARG A C 1
ATOM 2330 O O . ARG A 1 300 ? 41.834 -24.960 -18.073 1.00 31.42 300 ARG A O 1
ATOM 2337 N N . TYR A 1 301 ? 40.242 -26.470 -17.629 1.00 32.47 301 TYR A N 1
ATOM 2338 C CA . TYR A 1 301 ? 40.546 -26.631 -16.220 1.00 32.47 301 TYR A CA 1
ATOM 2339 C C . TYR A 1 301 ? 41.792 -27.512 -16.136 1.00 32.47 301 TYR A C 1
ATOM 2341 O O . TYR A 1 301 ? 41.723 -28.735 -16.238 1.00 32.47 301 TYR A O 1
ATOM 2349 N N . GLY A 1 302 ? 42.950 -26.869 -15.987 1.00 32.97 302 GLY A N 1
ATOM 2350 C CA . GLY A 1 302 ? 44.166 -27.515 -15.518 1.00 32.97 302 GLY A CA 1
ATOM 2351 C C . GLY A 1 302 ? 43.958 -27.967 -14.078 1.00 32.97 302 GLY A C 1
ATOM 2352 O O . GLY A 1 302 ? 44.266 -27.237 -13.143 1.00 32.97 302 GLY A O 1
ATOM 2353 N N . ILE A 1 303 ? 43.392 -29.158 -13.908 1.00 32.94 303 ILE A N 1
ATOM 2354 C CA . ILE A 1 303 ? 43.497 -29.925 -12.672 1.00 32.94 303 ILE A CA 1
ATOM 2355 C C . ILE A 1 303 ? 44.671 -30.875 -12.897 1.00 32.94 303 ILE A C 1
ATOM 2357 O O . ILE A 1 303 ? 44.516 -31.933 -13.507 1.00 32.94 303 ILE A O 1
ATOM 2361 N N . GLU A 1 304 ? 45.861 -30.482 -12.442 1.00 32.66 304 GLU A N 1
ATOM 2362 C CA . GLU A 1 304 ? 46.967 -31.421 -12.259 1.00 32.66 304 GLU A CA 1
ATOM 2363 C C . GLU A 1 304 ? 46.542 -32.463 -11.214 1.00 32.66 304 GLU A C 1
ATOM 2365 O O . GLU A 1 304 ? 46.629 -32.250 -10.005 1.00 32.66 304 GLU A O 1
ATOM 2370 N N . LYS A 1 305 ? 46.066 -33.617 -11.686 1.00 33.94 305 LYS A N 1
ATOM 2371 C CA . LYS A 1 305 ? 46.070 -34.847 -10.898 1.00 33.94 305 LYS A CA 1
ATOM 2372 C C . LYS A 1 305 ? 47.520 -35.315 -10.781 1.00 33.94 305 LYS A C 1
ATOM 2374 O O . LYS A 1 305 ? 48.076 -35.842 -11.740 1.00 33.94 305 LYS A O 1
ATOM 2379 N N . ARG A 1 306 ? 48.127 -35.161 -9.603 1.00 36.16 306 ARG A N 1
ATOM 2380 C CA . ARG A 1 306 ? 49.249 -36.019 -9.201 1.00 36.16 306 ARG A CA 1
ATOM 2381 C C . ARG A 1 306 ? 48.673 -37.339 -8.699 1.00 36.16 306 ARG A C 1
ATOM 2383 O O . ARG A 1 306 ? 48.155 -37.397 -7.588 1.00 36.16 306 ARG A O 1
ATOM 2390 N N . GLU A 1 307 ? 48.756 -38.378 -9.520 1.00 35.12 307 GLU A N 1
ATOM 2391 C CA . GLU A 1 307 ? 48.692 -39.759 -9.038 1.00 35.12 307 GLU A CA 1
ATOM 2392 C C . GLU A 1 307 ? 50.087 -40.202 -8.561 1.00 35.12 307 GLU A C 1
ATOM 2394 O O . GLU A 1 307 ? 51.093 -39.779 -9.140 1.00 35.12 307 GLU A O 1
ATOM 2399 N N . PRO A 1 308 ? 50.178 -41.017 -7.496 1.00 38.78 308 PRO A N 1
ATOM 2400 C CA . PRO A 1 308 ? 51.443 -41.523 -6.990 1.00 38.78 308 PRO A CA 1
ATOM 2401 C C . PRO A 1 308 ? 51.909 -42.724 -7.822 1.00 38.78 308 PRO A C 1
ATOM 2403 O O . PRO A 1 308 ? 51.180 -43.697 -8.011 1.00 38.78 308 PRO A O 1
ATOM 2406 N N . SER A 1 309 ? 53.151 -42.670 -8.295 1.00 37.25 309 SER A N 1
ATOM 2407 C CA . SER A 1 309 ? 53.834 -43.789 -8.937 1.00 37.25 309 SER A CA 1
ATOM 2408 C C . SER A 1 309 ? 54.188 -44.870 -7.910 1.00 37.25 309 SER A C 1
ATOM 2410 O O . SER A 1 309 ? 55.000 -44.643 -7.014 1.00 37.25 309 SER A O 1
ATOM 2412 N N . LEU A 1 310 ? 53.582 -46.045 -8.075 1.00 37.00 310 LEU A N 1
ATOM 2413 C CA . LEU A 1 310 ? 54.067 -47.324 -7.561 1.00 37.00 310 LEU A CA 1
ATOM 2414 C C . LEU A 1 310 ? 55.244 -47.795 -8.423 1.00 37.00 310 LEU A C 1
ATOM 2416 O O . LEU A 1 310 ? 55.029 -48.147 -9.580 1.00 37.00 310 LEU A O 1
ATOM 2420 N N . THR A 1 311 ? 56.438 -47.825 -7.834 1.00 42.12 311 THR A N 1
ATOM 2421 C CA . THR A 1 311 ? 57.496 -48.841 -8.015 1.00 42.12 311 THR A CA 1
ATOM 2422 C C . THR A 1 311 ? 58.475 -48.707 -6.865 1.00 42.12 311 THR A C 1
ATOM 2424 O O . THR A 1 311 ? 58.928 -47.560 -6.648 1.00 42.12 311 THR A O 1
#

Radius of gyration: 24.1 Å; chains: 1; bounding box: 81×73×64 Å

Secondary structure (DSSP, 8-state):
---HHHHHHHHHHHHSTTSGGGT--HHHHHHHHHHHTS-TT----HHHHHHHHHHHHHHHHT-TT--HHHHHHHHHHHHHHHHHHHTSPP-HHHHHHHHHHHHHHHHHT-TTHHHHHHHHHHHHHHTTTTSHHHHHHHSSSHHHHHHHHHHHHHHHHHHHHHHHHHT------GGGSPP----------SSHHHHHHHHHHHHHHHHHHHHHHHHHHHHTTTS-HHHHHHHHHHHHHHHHHHHHHHHTSTTGGGS-HHHHHHHHHHHHHHHHHHHHHHHHHHHHHHHHHTTSSS-----------------

Foldseek 3Di:
DPDPLLVQLLVQQCQQALALVLQDDSVLLVVLVVQVVDDPPDDDDLLSVLLNLLSSLSSLVVDPPRDPVVNVVSLVVLVVSQVVLLPDDQALSSLLSLLSSLRSCVVVVPPCNVVSLVSNLVSCVVQVVLDLVSLVVRDPDPSSSRSSLSSQLSSLLSLLLVCLQVVHDRDDDPSSHHPPPPDDDDDPDLDSNNLNNVLSVLSSLLSVLSVLLSVCVVCLVPDDPVVLVVSLVVSLVSLVVSLCCLLVDCSLVSGDPVSSVVSNVVSVVSSVSSVVSSVVSVVVVVVVVVPDPDDPPDPPPPPPDDDDDDD

pLDDT: mean 80.52, std 19.15, range [27.45, 97.94]